Protein AF-A0AAD6AXS4-F1 (afdb_monomer)

Radius of gyration: 37.8 Å; Cα contacts (8 Å, |Δi|>4): 58; chains: 1; bounding box: 125×52×113 Å

Solvent-accessible surface area (backbone atoms only — not comparable to full-atom values): 13907 Å² total; per-residue (Å²): 139,90,82,85,88,82,89,80,82,89,80,89,79,88,82,87,80,81,90,84,85,80,89,82,93,73,90,75,94,71,85,90,78,81,82,77,82,76,81,75,76,92,76,78,85,70,91,76,80,69,81,77,78,79,85,71,82,84,81,84,75,92,77,93,78,86,89,84,82,91,83,90,79,90,77,88,70,81,78,80,77,75,80,74,77,75,58,70,73,74,37,70,69,45,43,52,51,51,30,61,53,67,43,41,66,44,65,49,98,87,65,50,76,41,72,47,81,74,87,73,81,81,84,80,52,68,71,40,75,72,31,94,88,38,64,65,81,75,59,47,72,65,57,53,47,50,52,51,52,58,49,48,70,40,92,45,73,67,60,34,53,51,52,54,56,73,77,50,86,87,76,82,78,80,77,76,76,75,77,83,73,79,81,77,77,83,82,84,79,131

Foldseek 3Di:
DDDDDDDDDDDDDDDDDDDDDDDDDDDDDDDPDDPPPPPDPPDDDPPPPDPDDPPDDPPDDDDDDDDDDDDDDDDDDPPPPPPDDDDPCPPPVNVVVQCLLLQHWDADPVRDIDHGDDDDDQDPDPCLVPDPVRPSVVQDPVNSVCLVCVLSNDRDPVVNVVVVVVVDDDDDDDDDPDDPDPPDDDDDDD

Sequence (190 aa):
MTVDVRKKEMTDTGQRIEEETADDTSRADSDPDSWSESEHDDSVLDEDYRPKKDDRPDDDSDADTAQHSEEEAALEAPAVKSHKRPRSHMWKRQVIKEKRLKEESYKNATGQERQPKTMGPPCTSQHCLMSEKRSCELLSEEERTDIFNNFWSMPSWETRKLYIQTLVENVPIKQKKEKNVPIIPPATGI

Organism: NCBI:txid1090488

Secondary structure (DSSP, 8-state):
----------------------------------------------TT--PPP------------------------------PPPPGGGSHHHHHHHHHHTT--EE-TTSPEEPPP-PPPPP--HHHHT-TT--GGGS-HHHHHHHHHHHHHSSSHHHHHHHHHHHS--PPP-PPPPP----PPPP---

Structure (mmCIF, N/CA/C/O backbone):
data_AF-A0AAD6AXS4-F1
#
_entry.id   AF-A0AAD6AXS4-F1
#
loop_
_atom_site.group_PDB
_atom_site.id
_atom_site.type_symbol
_atom_site.label_atom_id
_atom_site.label_alt_id
_atom_site.label_comp_id
_atom_site.label_asym_id
_atom_site.label_entity_id
_atom_site.label_seq_id
_atom_site.pdbx_PDB_ins_code
_atom_site.Cartn_x
_atom_site.Cartn_y
_atom_site.Cartn_z
_atom_site.occupancy
_atom_site.B_iso_or_equiv
_atom_site.auth_seq_id
_atom_site.auth_comp_id
_atom_site.auth_asym_id
_atom_site.auth_atom_id
_atom_site.pdbx_PDB_model_num
ATOM 1 N N . MET A 1 1 ? 56.265 -15.065 44.696 1.00 48.19 1 MET A N 1
ATOM 2 C CA . MET A 1 1 ? 56.545 -13.755 44.079 1.00 48.19 1 MET A CA 1
ATOM 3 C C . MET A 1 1 ? 55.285 -12.922 44.209 1.00 48.19 1 MET A C 1
ATOM 5 O O . MET A 1 1 ? 54.284 -13.231 43.581 1.00 48.19 1 MET A O 1
ATOM 9 N N . THR A 1 2 ? 55.314 -11.984 45.144 1.00 50.88 2 THR A N 1
ATOM 10 C CA . THR A 1 2 ? 54.316 -10.945 45.415 1.00 50.88 2 THR A CA 1
ATOM 11 C C . THR A 1 2 ? 54.557 -9.750 44.493 1.00 50.88 2 THR A C 1
ATOM 13 O O . THR A 1 2 ? 55.712 -9.377 44.330 1.00 50.88 2 THR A O 1
ATOM 16 N N . VAL A 1 3 ? 53.489 -9.187 43.916 1.00 56.19 3 VAL A N 1
ATOM 17 C CA . VAL A 1 3 ? 53.191 -7.743 43.726 1.00 56.19 3 VAL A CA 1
ATOM 18 C C . VAL A 1 3 ? 51.795 -7.660 43.075 1.00 56.19 3 VAL A C 1
ATOM 20 O O . VAL A 1 3 ? 51.564 -8.266 42.035 1.00 56.19 3 VAL A O 1
ATOM 23 N N . ASP A 1 4 ? 50.743 -7.242 43.776 1.00 54.12 4 ASP A N 1
ATOM 24 C CA . ASP A 1 4 ? 50.308 -5.872 44.118 1.00 54.12 4 ASP A CA 1
ATOM 25 C C . ASP A 1 4 ? 49.707 -5.036 42.966 1.00 54.12 4 ASP A C 1
ATOM 27 O O . ASP A 1 4 ? 50.399 -4.485 42.116 1.00 54.12 4 ASP A O 1
ATOM 31 N N . VAL A 1 5 ? 48.368 -4.967 43.003 1.00 57.47 5 VAL A N 1
ATOM 32 C CA . VAL A 1 5 ? 47.477 -3.789 42.947 1.00 57.47 5 VAL A CA 1
ATOM 33 C C . VAL A 1 5 ? 47.893 -2.582 42.086 1.00 57.47 5 VAL A C 1
ATOM 35 O O . VAL A 1 5 ? 48.791 -1.824 42.442 1.00 57.47 5 VAL A O 1
ATOM 38 N N . ARG A 1 6 ? 47.040 -2.226 41.106 1.00 63.69 6 ARG A N 1
ATOM 39 C CA . ARG A 1 6 ? 46.565 -0.831 40.982 1.00 63.69 6 ARG A CA 1
ATOM 40 C C . ARG A 1 6 ? 45.225 -0.682 40.263 1.00 63.69 6 ARG A C 1
ATOM 42 O O . ARG A 1 6 ? 45.111 -0.728 39.045 1.00 63.69 6 ARG A O 1
ATOM 49 N N . LYS A 1 7 ? 44.230 -0.425 41.105 1.00 52.38 7 LYS A N 1
ATOM 50 C CA . LYS A 1 7 ? 42.971 0.270 40.851 1.00 52.38 7 LYS A CA 1
ATOM 51 C C . LYS A 1 7 ? 43.269 1.667 40.280 1.00 52.38 7 LYS A C 1
ATOM 53 O O . LYS A 1 7 ? 44.140 2.360 40.811 1.00 52.38 7 LYS A O 1
ATOM 58 N N . LYS A 1 8 ? 42.542 2.096 39.248 1.00 63.41 8 LYS A N 1
ATOM 59 C CA . LYS A 1 8 ? 42.417 3.515 38.895 1.00 63.41 8 LYS A CA 1
ATOM 60 C C . LYS A 1 8 ? 40.973 3.791 38.491 1.00 63.41 8 LYS A C 1
ATOM 62 O O . LYS A 1 8 ? 40.502 3.316 37.465 1.00 63.41 8 LYS A O 1
ATOM 67 N N . GLU A 1 9 ? 40.286 4.471 39.398 1.00 62.91 9 GLU A N 1
ATOM 68 C CA . GLU A 1 9 ? 39.011 5.150 39.188 1.00 62.91 9 GLU A CA 1
ATOM 69 C C . GLU A 1 9 ? 39.244 6.513 38.509 1.00 62.91 9 GLU A C 1
ATOM 71 O O . GLU A 1 9 ? 40.398 6.924 38.345 1.00 62.91 9 GLU A O 1
ATOM 76 N N . MET A 1 10 ? 38.126 7.217 38.269 1.00 49.41 10 MET A N 1
ATOM 77 C CA . MET A 1 10 ? 37.973 8.659 37.992 1.00 49.41 10 MET A CA 1
ATOM 78 C C . MET A 1 10 ? 38.167 9.046 36.508 1.00 49.41 10 MET A C 1
ATOM 80 O O . MET A 1 10 ? 39.150 8.656 35.895 1.00 49.41 10 MET A O 1
ATOM 84 N N . THR A 1 11 ? 37.275 9.786 35.837 1.00 59.12 11 THR A N 1
ATOM 85 C CA . THR A 1 11 ? 36.271 10.763 36.299 1.00 59.12 11 THR A CA 1
ATOM 86 C C . THR A 1 11 ? 35.068 10.901 35.358 1.00 59.12 11 THR A C 1
ATOM 88 O O . THR A 1 11 ? 35.194 10.847 34.138 1.00 59.12 11 THR A O 1
ATOM 91 N N . ASP A 1 12 ? 33.937 11.193 35.997 1.00 52.78 12 ASP A N 1
ATOM 92 C CA . ASP A 1 12 ? 32.780 11.961 35.540 1.00 52.78 12 ASP A CA 1
ATOM 93 C C . ASP A 1 12 ? 33.167 13.272 34.823 1.00 52.78 12 ASP A C 1
ATOM 95 O O . ASP A 1 12 ? 34.058 14.003 35.260 1.00 52.78 12 ASP A O 1
ATOM 99 N N . THR A 1 13 ? 32.500 13.587 33.714 1.00 65.38 13 THR A N 1
ATOM 100 C CA . THR A 1 13 ? 32.429 14.958 33.196 1.00 65.38 13 THR A CA 1
ATOM 101 C C . THR A 1 13 ? 31.054 15.158 32.588 1.00 65.38 13 THR A C 1
ATOM 103 O O . THR A 1 13 ? 30.783 14.760 31.456 1.00 65.38 13 THR A O 1
ATOM 106 N N . GLY A 1 14 ? 30.178 15.764 33.382 1.00 48.09 14 GLY A N 1
ATOM 107 C CA . GLY A 1 14 ? 28.914 16.296 32.913 1.00 48.09 14 GLY A CA 1
ATOM 108 C C . GLY A 1 14 ? 29.111 17.373 31.847 1.00 48.09 14 GLY A C 1
ATOM 109 O O . GLY A 1 14 ? 29.967 18.250 31.966 1.00 48.09 14 GLY A O 1
ATOM 110 N N . GLN A 1 15 ? 28.249 17.344 30.836 1.00 54.66 15 GLN A N 1
ATOM 111 C CA . GLN A 1 15 ? 27.914 18.527 30.059 1.00 54.66 15 GLN A CA 1
ATOM 112 C C . GLN A 1 15 ? 26.428 18.825 30.221 1.00 54.66 15 GLN A C 1
ATOM 114 O O . GLN A 1 15 ? 25.546 18.241 29.601 1.00 54.66 15 GLN A O 1
ATOM 119 N N . ARG A 1 16 ? 26.226 19.757 31.146 1.00 52.78 16 ARG A N 1
ATOM 120 C CA . ARG A 1 16 ? 25.162 20.745 31.238 1.00 52.78 16 ARG A CA 1
ATOM 121 C C . ARG A 1 16 ? 25.020 21.463 29.891 1.00 52.78 16 ARG A C 1
ATOM 123 O O . ARG A 1 16 ? 25.978 22.086 29.442 1.00 52.78 16 ARG A O 1
ATOM 130 N N . ILE A 1 17 ? 23.844 21.388 29.276 1.00 60.59 17 ILE A N 1
ATOM 131 C CA . ILE A 1 17 ? 23.412 22.351 28.261 1.00 60.59 17 ILE A CA 1
ATOM 132 C C . ILE A 1 17 ? 22.145 22.982 28.823 1.00 60.59 17 ILE A C 1
ATOM 134 O O . ILE A 1 17 ? 21.165 22.290 29.100 1.00 60.59 17 ILE A O 1
ATOM 138 N N . GLU A 1 18 ? 22.265 24.271 29.114 1.00 61.78 18 GLU A N 1
ATOM 139 C CA . GLU A 1 18 ? 21.223 25.131 29.653 1.00 61.78 18 GLU A CA 1
ATOM 140 C C . GLU A 1 18 ? 20.269 25.598 28.546 1.00 61.78 18 GLU A C 1
ATOM 142 O O . GLU A 1 18 ? 20.628 25.672 27.373 1.00 61.78 18 GLU A O 1
ATOM 147 N N . GLU A 1 19 ? 19.050 25.859 29.006 1.00 56.62 19 GLU A N 1
ATOM 148 C CA . GLU A 1 19 ? 17.943 26.656 28.471 1.00 56.62 19 GLU A CA 1
ATOM 149 C C . GLU A 1 19 ? 18.264 27.734 27.417 1.00 56.62 19 GLU A C 1
ATOM 151 O O . GLU A 1 19 ? 19.099 28.593 27.661 1.00 56.62 19 GLU A O 1
ATOM 156 N N . GLU A 1 20 ? 17.447 27.791 26.357 1.00 61.50 20 GLU A N 1
ATOM 157 C CA . GLU A 1 20 ? 16.907 29.019 25.728 1.00 61.50 20 GLU A CA 1
ATOM 158 C C . GLU A 1 20 ? 15.548 28.630 25.095 1.00 61.50 20 GLU A C 1
ATOM 160 O O . GLU A 1 20 ? 15.490 27.717 24.275 1.00 61.50 20 GLU A O 1
ATOM 165 N N . THR A 1 21 ? 14.393 28.945 25.693 1.00 50.03 21 THR A N 1
ATOM 166 C CA . THR A 1 21 ? 13.615 30.207 25.733 1.00 50.03 21 THR A CA 1
ATOM 167 C C . THR A 1 21 ? 12.875 30.595 24.438 1.00 50.03 21 THR A C 1
ATOM 169 O O . THR A 1 21 ? 13.461 30.821 23.388 1.00 50.03 21 THR A O 1
ATOM 172 N N . ALA A 1 22 ? 11.558 30.755 24.636 1.00 49.47 22 ALA A N 1
ATOM 173 C CA . ALA A 1 22 ? 10.599 31.676 24.012 1.00 49.47 22 ALA A CA 1
ATOM 174 C C . ALA A 1 22 ? 10.080 31.448 22.573 1.00 49.47 22 ALA A C 1
ATOM 176 O O . ALA A 1 22 ? 10.780 31.587 21.578 1.00 49.47 22 ALA A O 1
ATOM 177 N N . ASP A 1 23 ? 8.769 31.180 22.538 1.00 47.06 23 ASP A N 1
ATOM 178 C CA . ASP A 1 23 ? 7.724 31.871 21.768 1.00 47.06 23 ASP A CA 1
ATOM 179 C C . ASP A 1 23 ? 8.115 32.662 20.503 1.00 47.06 23 ASP A C 1
ATOM 181 O O . ASP A 1 23 ? 8.639 33.769 20.586 1.00 47.06 23 ASP A O 1
ATOM 185 N N . ASP A 1 24 ? 7.639 32.195 19.343 1.00 52.12 24 ASP A N 1
ATOM 186 C CA . ASP A 1 24 ? 7.040 33.095 18.347 1.00 52.12 24 ASP A CA 1
ATOM 187 C C . ASP A 1 24 ? 5.816 32.422 17.716 1.00 52.12 24 ASP A C 1
ATOM 189 O O . ASP A 1 24 ? 5.870 31.674 16.738 1.00 52.12 24 ASP A O 1
ATOM 193 N N . THR A 1 25 ? 4.673 32.668 18.348 1.00 56.53 25 THR A N 1
ATOM 194 C CA . THR A 1 25 ? 3.369 32.535 17.719 1.00 56.53 25 THR A CA 1
ATOM 195 C C . THR A 1 25 ? 3.182 33.708 16.766 1.00 56.53 25 THR A C 1
ATOM 197 O O . THR A 1 25 ? 2.694 34.764 17.171 1.00 56.53 25 THR A O 1
ATOM 200 N N . SER A 1 26 ? 3.496 33.534 15.487 1.00 52.59 26 SER A N 1
ATOM 201 C CA . SER A 1 26 ? 2.890 34.381 14.471 1.00 52.59 26 SER A CA 1
ATOM 202 C C . SER A 1 26 ? 2.766 33.686 13.110 1.00 52.59 26 SER A C 1
ATOM 204 O O . SER A 1 26 ? 3.737 33.305 12.468 1.00 52.59 26 SER A O 1
ATOM 206 N N . ARG A 1 27 ? 1.513 33.657 12.628 1.00 47.91 27 ARG A N 1
ATOM 207 C CA . ARG A 1 27 ? 1.167 34.097 11.267 1.00 47.91 27 ARG A CA 1
ATOM 208 C C . ARG A 1 27 ? 1.390 33.097 10.124 1.00 47.91 27 ARG A C 1
ATOM 210 O O . ARG A 1 27 ? 2.406 33.123 9.444 1.00 47.91 27 ARG A O 1
ATOM 217 N N . ALA A 1 28 ? 0.327 32.368 9.789 1.00 55.47 28 ALA A N 1
ATOM 218 C CA . ALA A 1 28 ? -0.467 32.670 8.590 1.00 55.47 28 ALA A CA 1
ATOM 219 C C . ALA A 1 28 ? -1.646 31.691 8.473 1.00 55.47 28 ALA A C 1
ATOM 221 O O . ALA A 1 28 ? -1.478 30.554 8.035 1.00 55.47 28 ALA A O 1
ATOM 222 N N . ASP A 1 29 ? -2.845 32.167 8.813 1.00 52.34 29 ASP A N 1
ATOM 223 C CA . ASP A 1 29 ? -4.088 31.686 8.216 1.00 52.34 29 ASP A CA 1
ATOM 224 C C . ASP A 1 29 ? -3.952 31.778 6.693 1.00 52.34 29 ASP A C 1
ATOM 226 O O . ASP A 1 29 ? -3.886 32.864 6.118 1.00 52.34 29 ASP A O 1
ATOM 230 N N . SER A 1 30 ? -3.829 30.625 6.045 1.00 63.84 30 SER A N 1
ATOM 231 C CA . SER A 1 30 ? -4.069 30.496 4.614 1.00 63.84 30 SER A CA 1
ATOM 232 C C . SER A 1 30 ? -5.369 29.728 4.469 1.00 63.84 30 SER A C 1
ATOM 234 O O . SER A 1 30 ? -5.393 28.512 4.650 1.00 63.84 30 SER A O 1
ATOM 236 N N . ASP A 1 31 ? -6.433 30.483 4.200 1.00 55.69 31 ASP A N 1
ATOM 237 C CA . ASP A 1 31 ? -7.754 30.017 3.789 1.00 55.69 31 ASP A CA 1
ATOM 238 C C . ASP A 1 31 ? -7.658 28.847 2.794 1.00 55.69 31 ASP A C 1
ATOM 240 O O . ASP A 1 31 ? -7.177 29.028 1.668 1.00 55.69 31 ASP A O 1
ATOM 244 N N . PRO A 1 32 ? -8.124 27.643 3.161 1.00 61.22 32 PRO A N 1
ATOM 245 C CA . PRO A 1 32 ? -8.241 26.532 2.238 1.00 61.22 32 PRO A CA 1
ATOM 246 C C . PRO A 1 32 ? -9.646 26.518 1.624 1.00 61.22 32 PRO A C 1
ATOM 248 O O . PRO A 1 32 ? -10.412 25.603 1.895 1.00 61.22 32 PRO A O 1
ATOM 251 N N . ASP A 1 33 ? -9.999 27.504 0.795 1.00 59.44 33 ASP A N 1
ATOM 252 C CA . ASP A 1 33 ? -11.242 27.414 0.016 1.00 59.44 33 ASP A CA 1
ATOM 253 C C . ASP A 1 33 ? -11.182 28.201 -1.302 1.00 59.44 33 ASP A C 1
ATOM 255 O O . ASP A 1 33 ? -11.567 29.362 -1.420 1.00 59.44 33 ASP A O 1
ATOM 259 N N . SER A 1 34 ? -10.641 27.551 -2.332 1.00 53.78 34 SER A N 1
ATOM 260 C CA . SER A 1 34 ? -10.976 27.888 -3.717 1.00 53.78 34 SER A CA 1
ATOM 261 C C . SER A 1 34 ? -10.819 26.651 -4.596 1.00 53.78 34 SER A C 1
ATOM 263 O O . SER A 1 34 ? -9.997 26.578 -5.509 1.00 53.78 34 SER A O 1
ATOM 265 N N . TRP A 1 35 ? -11.602 25.621 -4.276 1.00 57.44 35 TRP A N 1
ATOM 266 C CA . TRP A 1 35 ? -11.912 24.574 -5.239 1.00 57.44 35 TRP A CA 1
ATOM 267 C C . TRP A 1 35 ? -12.989 25.132 -6.162 1.00 57.44 35 TRP A C 1
ATOM 269 O O . TRP A 1 35 ? -14.172 25.107 -5.849 1.00 57.44 35 TRP A O 1
ATOM 279 N N . SER A 1 36 ? -12.561 25.703 -7.287 1.00 57.78 36 SER A N 1
ATOM 280 C CA . SER A 1 36 ? -13.470 26.048 -8.376 1.00 57.78 36 SER A CA 1
ATOM 281 C C . SER A 1 36 ? -14.120 24.761 -8.890 1.00 57.78 36 SER A C 1
ATOM 283 O O . SER A 1 36 ? -13.480 23.978 -9.596 1.00 57.78 36 SER A O 1
ATOM 285 N N . GLU A 1 37 ? -15.376 24.532 -8.501 1.00 49.91 37 GLU A N 1
ATOM 286 C CA . GLU A 1 37 ? -16.288 23.596 -9.153 1.00 49.91 37 GLU A CA 1
ATOM 287 C C . GLU A 1 37 ? -16.356 23.968 -10.636 1.00 49.91 37 GLU A C 1
ATOM 289 O O . GLU A 1 37 ? -17.002 24.926 -11.048 1.00 49.91 37 GLU A O 1
ATOM 294 N N . SER A 1 38 ? -15.601 23.233 -11.448 1.00 63.38 38 SER A N 1
ATOM 295 C CA . SER A 1 38 ? -15.814 23.205 -12.886 1.00 63.38 38 SER A CA 1
ATOM 296 C C . SER A 1 38 ? -16.897 22.168 -13.120 1.00 63.38 38 SER A C 1
ATOM 298 O O . SER A 1 38 ? -16.625 20.972 -13.202 1.00 63.38 38 SER A O 1
ATOM 300 N N . GLU A 1 39 ? -18.135 22.650 -13.166 1.00 59.16 39 GLU A N 1
ATOM 301 C CA . GLU A 1 39 ? -19.289 21.915 -13.666 1.00 59.16 39 GLU A CA 1
ATOM 302 C C . GLU A 1 39 ? -18.970 21.483 -15.107 1.00 59.16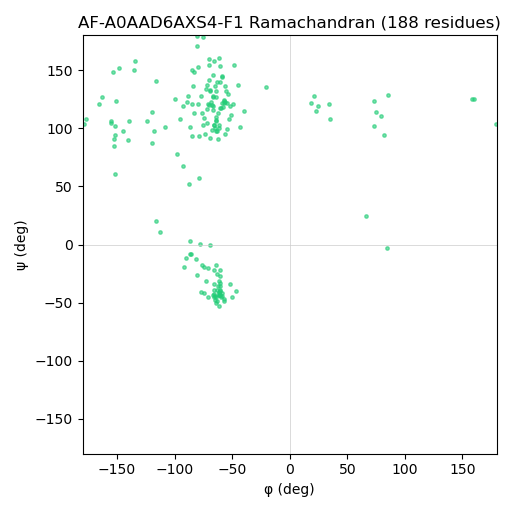 39 GLU A C 1
ATOM 304 O O . GLU A 1 39 ? -19.061 22.264 -16.053 1.00 59.16 39 GLU A O 1
ATOM 309 N N . HIS A 1 40 ? -18.470 20.256 -15.270 1.00 61.00 40 HIS A N 1
ATOM 310 C CA . HIS A 1 40 ? -18.414 19.615 -16.575 1.00 61.00 40 HIS A CA 1
ATOM 311 C C . HIS A 1 40 ? -19.837 19.185 -16.920 1.00 61.00 40 HIS A C 1
ATOM 313 O O . HIS A 1 40 ? -20.399 18.279 -16.310 1.00 61.00 40 HIS A O 1
ATOM 319 N N . ASP A 1 41 ? -20.406 19.898 -17.883 1.00 63.91 41 ASP A N 1
ATOM 320 C CA . ASP A 1 41 ? -21.636 19.559 -18.577 1.00 63.91 41 ASP A CA 1
ATOM 321 C C . ASP A 1 41 ? -21.432 18.240 -19.347 1.00 63.91 41 ASP A C 1
ATOM 323 O O . ASP A 1 41 ? -20.843 18.211 -20.427 1.00 63.91 41 ASP A O 1
ATOM 327 N N . ASP A 1 42 ? -21.873 17.125 -18.760 1.00 59.56 42 ASP A N 1
ATOM 328 C CA . ASP A 1 42 ? -21.970 15.807 -19.406 1.00 59.56 42 ASP A CA 1
ATOM 329 C C . ASP A 1 42 ? -23.233 15.735 -20.295 1.00 59.56 42 ASP A C 1
ATOM 331 O O . ASP A 1 42 ? -24.104 14.875 -20.138 1.00 59.56 42 ASP A O 1
ATOM 335 N N . SER A 1 43 ? -23.344 16.652 -21.257 1.00 62.88 43 SER A N 1
ATOM 336 C CA . SER A 1 43 ? -24.239 16.526 -22.410 1.00 62.88 43 SER A CA 1
ATOM 337 C C . SER A 1 43 ? -23.352 16.667 -23.652 1.00 62.88 43 SER A C 1
ATOM 339 O O . SER A 1 43 ? -22.712 17.684 -23.867 1.00 62.88 43 SER A O 1
ATOM 341 N N . VAL A 1 44 ? -23.035 15.618 -24.411 1.00 57.38 44 VAL A N 1
ATOM 342 C CA . VAL A 1 44 ? -23.901 14.857 -25.312 1.00 57.38 44 VAL A CA 1
ATOM 343 C C . VAL A 1 44 ? -23.157 13.560 -25.667 1.00 57.38 44 VAL A C 1
ATOM 345 O O . VAL A 1 44 ? -22.065 13.600 -26.236 1.00 57.38 44 VAL A O 1
ATOM 348 N N . LEU A 1 45 ? -23.738 12.400 -25.358 1.00 53.66 45 LEU A N 1
ATOM 349 C CA . LEU A 1 45 ? -23.378 11.154 -26.034 1.00 53.66 45 LEU A CA 1
ATOM 350 C C . LEU A 1 45 ? -24.034 11.210 -27.416 1.00 53.66 45 LEU A C 1
ATOM 352 O O . LEU A 1 45 ? -25.246 11.062 -27.538 1.00 53.66 45 LEU A O 1
ATOM 356 N N . ASP A 1 46 ? -23.239 11.496 -28.443 1.00 59.31 46 ASP A N 1
ATOM 357 C CA . ASP A 1 46 ? -23.678 11.434 -29.835 1.00 59.31 46 ASP A CA 1
ATOM 358 C C . ASP A 1 46 ? -23.951 9.956 -30.180 1.00 59.31 46 ASP A C 1
ATOM 360 O O . ASP A 1 46 ? -23.033 9.161 -30.407 1.00 59.31 46 ASP A O 1
ATOM 364 N N . GLU A 1 47 ? -25.226 9.565 -30.121 1.00 66.94 47 GLU A N 1
ATOM 365 C CA . GLU A 1 47 ? -25.709 8.182 -30.269 1.00 66.94 47 GLU A CA 1
ATOM 366 C C . GLU A 1 47 ? -25.542 7.630 -31.704 1.00 66.94 47 GLU A C 1
ATOM 368 O O . GLU A 1 47 ? -25.826 6.463 -31.965 1.00 66.94 47 GLU A O 1
ATOM 373 N N . ASP A 1 48 ? -24.999 8.442 -32.619 1.00 63.81 48 ASP A N 1
ATOM 374 C CA . ASP A 1 48 ? -24.786 8.127 -34.034 1.00 63.81 48 ASP A CA 1
ATOM 375 C C . ASP A 1 48 ? -23.302 8.103 -34.457 1.00 63.81 48 ASP A C 1
ATOM 377 O O . ASP A 1 48 ? -22.979 8.143 -35.653 1.00 63.81 48 ASP A O 1
ATOM 381 N N . TYR A 1 49 ? -22.353 7.958 -33.520 1.00 70.62 49 TYR A N 1
ATOM 382 C CA . TYR A 1 49 ? -20.964 7.683 -33.908 1.00 70.62 49 TYR A CA 1
ATOM 383 C C . TYR A 1 49 ? -20.830 6.271 -34.496 1.00 70.62 49 TYR A C 1
ATOM 385 O O . TYR A 1 49 ? -20.582 5.283 -33.803 1.00 70.62 49 TYR A O 1
ATOM 393 N N . ARG A 1 50 ? -20.969 6.177 -35.821 1.00 69.12 50 ARG A N 1
ATOM 394 C CA . ARG A 1 50 ? -20.710 4.972 -36.610 1.00 69.12 50 ARG A CA 1
ATOM 395 C C . ARG A 1 50 ? -19.284 5.045 -37.165 1.00 69.12 50 ARG A C 1
ATOM 397 O O . ARG A 1 50 ? -19.042 5.834 -38.081 1.00 69.12 50 ARG A O 1
ATOM 404 N N . PRO A 1 51 ? -18.328 4.242 -36.659 1.00 67.19 51 PRO A N 1
ATOM 405 C CA . PRO A 1 51 ? -16.970 4.235 -37.188 1.00 67.19 51 PRO A CA 1
ATOM 406 C C . PRO A 1 51 ? -16.996 3.939 -38.690 1.00 67.19 51 PRO A C 1
ATOM 408 O O . PRO A 1 51 ? -17.554 2.926 -39.126 1.00 67.19 51 PRO A O 1
ATOM 411 N N . LYS A 1 52 ? -16.424 4.850 -39.484 1.00 63.25 52 LYS A N 1
ATOM 412 C CA . LYS A 1 52 ? -16.242 4.666 -40.925 1.00 63.25 52 LYS A CA 1
ATOM 413 C C . LYS A 1 52 ? -15.388 3.417 -41.125 1.00 63.25 52 LYS A C 1
ATOM 415 O O . LYS A 1 52 ? -14.295 3.319 -40.576 1.00 63.25 52 LYS A O 1
ATOM 420 N N . LYS A 1 53 ? -15.920 2.446 -41.865 1.00 60.59 53 LYS A N 1
ATOM 421 C CA . LYS A 1 53 ? -15.144 1.297 -42.323 1.00 60.59 53 LYS A CA 1
ATOM 422 C C . LYS A 1 53 ? -14.112 1.846 -43.300 1.00 60.59 53 LYS A C 1
ATOM 424 O O . LYS A 1 53 ? -14.496 2.431 -44.305 1.00 60.59 53 LYS A O 1
ATOM 429 N N . ASP A 1 54 ? -12.837 1.723 -42.955 1.00 63.34 54 ASP A N 1
ATOM 430 C CA . ASP A 1 54 ? -11.747 1.987 -43.885 1.00 63.34 54 ASP A CA 1
ATOM 431 C C . ASP A 1 54 ? -11.824 0.957 -45.017 1.00 63.34 54 ASP A C 1
ATOM 433 O O . ASP A 1 54 ? -11.577 -0.234 -44.808 1.00 63.34 54 ASP A O 1
ATOM 437 N N . ASP A 1 55 ? -12.189 1.435 -46.205 1.00 55.94 55 ASP A N 1
ATOM 438 C CA . ASP A 1 55 ? -12.039 0.737 -47.477 1.00 55.94 55 ASP A CA 1
ATOM 439 C C . ASP A 1 55 ? -10.541 0.503 -47.725 1.00 55.94 55 ASP A C 1
ATOM 441 O O . ASP A 1 55 ? -9.826 1.350 -48.266 1.00 55.94 55 ASP A O 1
ATOM 445 N N . ARG A 1 56 ? -10.029 -0.646 -47.275 1.00 59.66 56 ARG A N 1
ATOM 446 C CA . ARG A 1 56 ? -8.734 -1.149 -47.737 1.00 59.66 56 ARG A CA 1
ATOM 447 C C . ARG A 1 56 ? -8.982 -1.802 -49.098 1.00 59.66 56 ARG A C 1
ATOM 449 O O . ARG A 1 56 ? -9.789 -2.724 -49.142 1.00 59.66 56 ARG A O 1
ATOM 456 N N . PRO A 1 57 ? -8.336 -1.349 -50.184 1.00 57.59 57 PRO A N 1
ATOM 457 C CA . PRO A 1 57 ? -8.445 -2.032 -51.462 1.00 57.59 57 PRO A CA 1
ATOM 458 C C . PRO A 1 57 ? -7.831 -3.431 -51.346 1.00 57.59 57 PRO A C 1
ATOM 460 O O . PRO A 1 57 ? -6.693 -3.580 -50.892 1.00 57.59 57 PRO A O 1
ATOM 463 N N . ASP A 1 58 ? -8.624 -4.430 -51.728 1.00 53.81 58 ASP A N 1
ATOM 464 C CA . ASP A 1 58 ? -8.185 -5.785 -52.035 1.00 53.81 58 ASP A CA 1
ATOM 465 C C . ASP A 1 58 ? -7.257 -5.720 -53.257 1.00 53.81 58 ASP A C 1
ATOM 467 O O . ASP A 1 58 ? -7.700 -5.447 -54.372 1.00 53.81 58 ASP A O 1
ATOM 471 N N . ASP A 1 59 ? -5.957 -5.911 -53.034 1.00 51.16 59 ASP A N 1
ATOM 472 C CA . ASP A 1 59 ? -4.975 -6.114 -54.101 1.00 51.16 59 ASP A CA 1
ATOM 473 C C . ASP A 1 59 ? -4.741 -7.622 -54.238 1.00 51.16 59 ASP A C 1
ATOM 475 O O . ASP A 1 59 ? -3.788 -8.194 -53.708 1.00 51.16 59 ASP A O 1
ATOM 479 N N . ASP A 1 60 ? -5.706 -8.271 -54.888 1.00 53.75 60 ASP A N 1
ATOM 480 C CA . ASP A 1 60 ? -5.522 -9.564 -55.533 1.00 53.75 60 ASP A CA 1
ATOM 481 C C . ASP A 1 60 ? -4.767 -9.328 -56.846 1.00 53.75 60 ASP A C 1
ATOM 483 O O . ASP A 1 60 ? -5.293 -8.731 -57.789 1.00 53.75 60 ASP A O 1
ATOM 487 N N . SER A 1 61 ? -3.534 -9.822 -56.934 1.00 55.69 61 SER A N 1
ATOM 488 C CA . SER A 1 61 ? -2.894 -10.111 -58.218 1.00 55.69 61 SER A CA 1
ATOM 489 C C . SER A 1 61 ? -1.868 -11.230 -58.073 1.00 55.69 61 SER A C 1
ATOM 491 O O . SER A 1 61 ? -0.686 -11.016 -57.807 1.00 55.69 61 SER A O 1
ATOM 493 N N . ASP A 1 62 ? -2.368 -12.445 -58.289 1.00 51.12 62 ASP A N 1
ATOM 494 C CA . ASP A 1 62 ? -1.619 -13.573 -58.833 1.00 51.12 62 ASP A CA 1
ATOM 495 C C . ASP A 1 62 ? -1.017 -13.199 -60.199 1.00 51.12 62 ASP A C 1
ATOM 497 O O . ASP A 1 62 ? -1.742 -12.863 -61.138 1.00 51.12 62 ASP A O 1
ATOM 501 N N . ALA A 1 63 ? 0.303 -13.319 -60.337 1.00 44.69 63 ALA A N 1
ATOM 502 C CA . ALA A 1 63 ? 0.958 -13.468 -61.634 1.00 44.69 63 ALA A CA 1
ATOM 503 C C . ALA A 1 63 ? 2.268 -14.252 -61.475 1.00 44.69 63 ALA A C 1
ATOM 505 O O . ALA A 1 63 ? 3.332 -13.712 -61.171 1.00 44.69 63 ALA A O 1
ATOM 506 N N . ASP A 1 64 ? 2.149 -15.557 -61.692 1.00 46.19 64 ASP A N 1
ATOM 507 C CA . ASP A 1 64 ? 3.230 -16.503 -61.936 1.00 46.19 64 ASP A CA 1
ATOM 508 C C . ASP A 1 64 ? 3.884 -16.183 -63.295 1.00 46.19 64 ASP A C 1
ATOM 510 O O . ASP A 1 64 ? 3.209 -16.178 -64.326 1.00 46.19 64 ASP A O 1
ATOM 514 N N . THR A 1 65 ? 5.183 -15.874 -63.327 1.00 47.28 65 THR A N 1
ATOM 515 C CA . THR A 1 65 ? 6.011 -15.983 -64.542 1.00 47.28 65 THR A CA 1
ATOM 516 C C . THR A 1 65 ? 7.469 -16.169 -64.141 1.00 47.28 65 THR A C 1
ATOM 518 O O . THR A 1 65 ? 8.152 -15.251 -63.686 1.00 47.28 65 THR A O 1
ATOM 521 N N . ALA A 1 66 ? 7.938 -17.399 -64.317 1.00 46.75 66 ALA A N 1
ATOM 522 C CA . ALA A 1 66 ? 9.324 -17.791 -64.162 1.00 46.75 66 ALA A CA 1
ATOM 523 C C . ALA A 1 66 ? 10.161 -17.502 -65.432 1.00 46.75 66 ALA A C 1
ATOM 525 O O . ALA A 1 66 ? 9.688 -17.680 -66.550 1.00 46.75 66 ALA A O 1
ATOM 526 N N . GLN A 1 67 ? 11.444 -17.194 -65.189 1.00 43.56 67 GLN A N 1
ATOM 527 C CA . GLN A 1 67 ? 12.637 -17.312 -66.055 1.00 43.56 67 GLN A CA 1
ATOM 528 C C . GLN A 1 67 ? 12.915 -16.251 -67.143 1.00 43.56 67 GLN A C 1
ATOM 530 O O . GLN A 1 67 ? 12.339 -16.304 -68.222 1.00 43.56 67 GLN A O 1
ATOM 535 N N . HIS A 1 68 ? 13.971 -15.438 -66.938 1.00 33.53 68 HIS A N 1
ATOM 536 C CA . HIS A 1 68 ? 15.130 -15.389 -67.856 1.00 33.53 68 HIS A CA 1
ATOM 537 C C . HIS A 1 68 ? 16.382 -14.713 -67.228 1.00 33.53 68 HIS A C 1
ATOM 539 O O . HIS A 1 68 ? 16.297 -13.614 -66.693 1.00 33.53 68 HIS A O 1
ATOM 545 N N . SER A 1 69 ? 17.504 -15.444 -67.295 1.00 41.53 69 SER A N 1
ATOM 546 C CA . SER A 1 69 ? 18.948 -15.098 -67.354 1.00 41.53 69 SER A CA 1
ATOM 547 C C . SER A 1 69 ? 19.524 -13.739 -66.889 1.00 41.53 69 SER A C 1
ATOM 549 O O . SER A 1 69 ? 19.165 -12.686 -67.403 1.00 41.53 69 SER A O 1
ATOM 551 N N . GLU A 1 70 ? 20.541 -13.849 -66.022 1.00 48.22 70 GLU A N 1
ATOM 552 C CA . GLU A 1 70 ? 21.917 -13.295 -66.104 1.00 48.22 70 GLU A CA 1
ATOM 553 C C . GLU A 1 70 ? 22.179 -12.033 -66.964 1.00 48.22 70 GLU A C 1
ATOM 555 O O . GLU A 1 70 ? 22.036 -12.085 -68.180 1.00 48.22 70 GLU A O 1
ATOM 560 N N . GLU A 1 71 ? 22.652 -10.942 -66.333 1.00 43.31 71 GLU A N 1
ATOM 561 C CA . GLU A 1 71 ? 23.942 -10.245 -66.595 1.00 43.31 71 GLU A CA 1
ATOM 562 C C . GLU A 1 71 ? 23.936 -8.785 -66.059 1.00 43.31 71 GLU A C 1
ATOM 564 O O . GLU A 1 71 ? 23.037 -7.998 -66.335 1.00 43.31 71 GLU A O 1
ATOM 569 N N . GLU A 1 72 ? 24.946 -8.487 -65.229 1.00 46.09 72 GLU A N 1
ATOM 570 C CA . GLU A 1 72 ? 25.605 -7.207 -64.889 1.00 46.09 72 GLU A CA 1
ATOM 571 C C . GLU A 1 72 ? 24.913 -5.8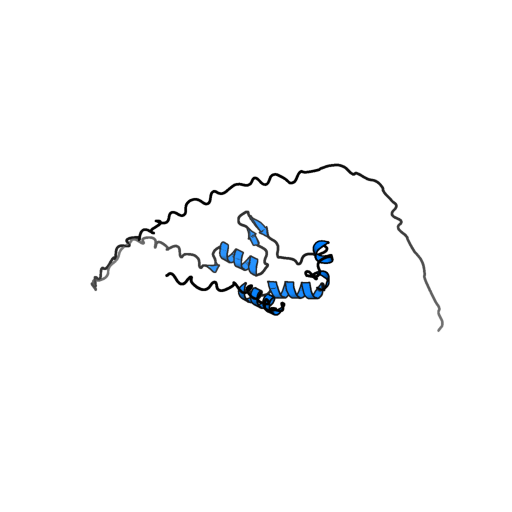50 -65.173 1.00 46.09 72 GLU A C 1
ATOM 573 O O . GLU A 1 72 ? 24.737 -5.445 -66.317 1.00 46.09 72 GLU A O 1
ATOM 578 N N . ALA A 1 73 ? 24.713 -5.050 -64.114 1.00 40.25 73 ALA A N 1
ATOM 579 C CA . ALA A 1 73 ? 25.377 -3.747 -63.908 1.00 40.25 73 ALA A CA 1
ATOM 580 C C . ALA A 1 73 ? 24.592 -2.849 -62.930 1.00 40.25 73 ALA A C 1
ATOM 582 O O . ALA A 1 73 ? 23.426 -2.537 -63.136 1.00 40.25 73 ALA A O 1
ATOM 583 N N . ALA A 1 74 ? 25.299 -2.402 -61.887 1.00 48.53 74 ALA A N 1
ATOM 584 C CA . ALA A 1 74 ? 25.153 -1.130 -61.176 1.00 48.53 74 ALA A CA 1
ATOM 585 C C . ALA A 1 74 ? 23.738 -0.527 -61.015 1.00 48.53 74 ALA A C 1
ATOM 587 O O . ALA A 1 74 ? 23.202 0.094 -61.925 1.00 48.53 74 ALA A O 1
ATOM 588 N N . LEU A 1 75 ? 23.226 -0.573 -59.780 1.00 47.44 75 LEU A N 1
ATOM 589 C CA . LEU A 1 75 ? 22.978 0.591 -58.911 1.00 47.44 75 LEU A CA 1
ATOM 590 C C . LEU A 1 75 ? 22.360 0.062 -57.602 1.00 47.44 75 LEU A C 1
ATOM 592 O O . LEU A 1 75 ? 21.190 -0.312 -57.559 1.00 47.44 75 LEU A O 1
ATOM 596 N N . GLU A 1 76 ? 23.154 0.003 -56.526 1.00 53.03 76 GLU A N 1
ATOM 597 C CA . GLU A 1 76 ? 22.641 -0.264 -55.175 1.00 53.03 76 GLU A CA 1
ATOM 598 C C . GLU A 1 76 ? 21.663 0.852 -54.780 1.00 53.03 76 GLU A C 1
ATOM 600 O O . GLU A 1 76 ? 22.058 1.941 -54.359 1.00 53.03 76 GLU A O 1
ATOM 605 N N . ALA A 1 77 ? 20.363 0.583 -54.895 1.00 63.16 77 ALA A N 1
ATOM 606 C CA . ALA A 1 77 ? 19.366 1.358 -54.179 1.00 63.16 77 ALA A CA 1
ATOM 607 C C . ALA A 1 77 ? 19.559 1.086 -52.675 1.00 63.16 77 ALA A C 1
ATOM 609 O O . ALA A 1 77 ? 19.577 -0.083 -52.272 1.00 63.16 77 ALA A O 1
ATOM 610 N N . PRO A 1 78 ? 19.710 2.114 -51.817 1.00 56.16 78 PRO A N 1
ATOM 611 C CA . PRO A 1 78 ? 19.882 1.887 -50.392 1.00 56.16 78 PRO A CA 1
ATOM 612 C C . PRO A 1 78 ? 18.630 1.194 -49.857 1.00 56.16 78 PRO A C 1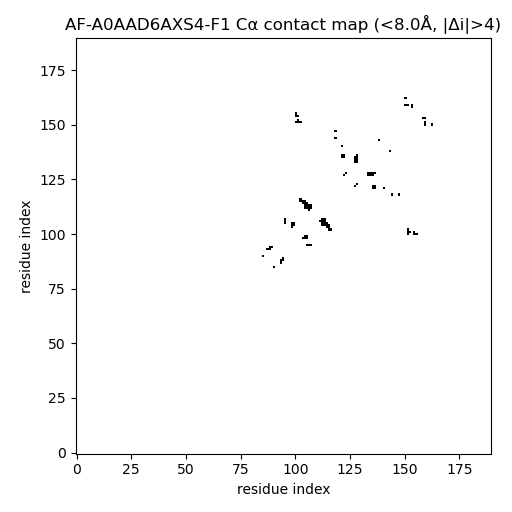
ATOM 614 O O . PRO A 1 78 ? 17.545 1.776 -49.842 1.00 56.16 78 PRO A O 1
ATOM 617 N N . ALA A 1 79 ? 18.786 -0.060 -49.424 1.00 63.34 79 ALA A N 1
ATOM 618 C CA . ALA A 1 79 ? 17.718 -0.841 -48.822 1.00 63.34 79 ALA A CA 1
ATOM 619 C C . ALA A 1 79 ? 17.072 -0.025 -47.694 1.00 63.34 79 ALA A C 1
ATOM 621 O O . ALA A 1 79 ? 17.695 0.245 -46.659 1.00 63.34 79 ALA A O 1
ATOM 622 N N . VAL A 1 80 ? 15.824 0.398 -47.906 1.00 65.19 80 VAL A N 1
ATOM 623 C CA . VAL A 1 80 ? 15.069 1.178 -46.929 1.00 65.19 80 VAL A CA 1
ATOM 624 C C . VAL A 1 80 ? 14.830 0.273 -45.729 1.00 65.19 80 VAL A C 1
ATOM 626 O O . VAL A 1 80 ? 14.001 -0.637 -45.751 1.00 65.19 80 VAL A O 1
ATOM 629 N N . LYS A 1 81 ? 15.609 0.487 -44.667 1.00 71.00 81 LYS A N 1
ATOM 630 C CA . LYS A 1 81 ? 15.461 -0.245 -43.411 1.00 71.00 81 LYS A CA 1
ATOM 631 C C . LYS A 1 81 ? 14.104 0.122 -42.824 1.00 71.00 81 LYS A C 1
ATOM 633 O O . LYS A 1 81 ? 13.959 1.171 -42.205 1.00 71.00 81 LYS A O 1
ATOM 638 N N . SER A 1 82 ? 13.113 -0.749 -43.011 1.00 66.56 82 SER A N 1
ATOM 639 C CA . SER A 1 82 ? 11.832 -0.639 -42.317 1.00 66.56 82 SER A CA 1
ATOM 640 C C . SER A 1 82 ? 12.095 -0.500 -40.817 1.00 66.56 82 SER A C 1
ATOM 642 O O . SER A 1 82 ? 12.694 -1.386 -40.194 1.00 66.56 82 SER A O 1
ATOM 644 N N . HIS A 1 83 ? 11.654 0.614 -40.230 1.00 70.88 83 HIS A N 1
ATOM 645 C CA . HIS A 1 83 ? 11.698 0.814 -38.790 1.00 70.88 83 HIS A CA 1
ATOM 646 C C . HIS A 1 83 ? 10.792 -0.226 -38.127 1.00 70.88 83 HIS A C 1
ATOM 648 O O . HIS A 1 83 ? 9.573 -0.071 -38.049 1.00 70.88 83 HIS A O 1
ATOM 654 N N . LYS A 1 84 ? 11.395 -1.318 -37.646 1.00 73.81 84 LYS A N 1
ATOM 655 C CA . LYS A 1 84 ? 10.691 -2.318 -36.843 1.00 73.81 84 LYS A CA 1
ATOM 656 C C . LYS A 1 84 ? 10.102 -1.610 -35.627 1.00 73.81 84 LYS A C 1
ATOM 658 O O . LYS A 1 84 ? 10.837 -1.000 -34.847 1.00 73.81 84 LYS A O 1
ATOM 663 N N . ARG A 1 85 ? 8.777 -1.689 -35.468 1.00 73.62 85 ARG A N 1
ATOM 664 C CA . ARG A 1 85 ? 8.101 -1.163 -34.278 1.00 73.62 85 ARG A CA 1
ATOM 665 C C . ARG A 1 85 ? 8.742 -1.806 -33.039 1.00 73.62 85 ARG A C 1
ATOM 667 O O . ARG A 1 85 ? 8.928 -3.027 -33.034 1.00 73.62 85 ARG A O 1
ATOM 674 N N . PRO A 1 86 ? 9.104 -1.028 -32.004 1.00 74.69 86 PRO A N 1
ATOM 675 C CA . PRO A 1 86 ? 9.697 -1.589 -30.800 1.00 74.69 86 PRO A CA 1
ATOM 676 C C . PRO A 1 86 ? 8.745 -2.607 -30.173 1.00 74.69 86 PRO A C 1
ATOM 678 O O . PRO A 1 86 ? 7.528 -2.400 -30.172 1.00 74.69 86 PRO A O 1
ATOM 681 N N . ARG A 1 87 ? 9.294 -3.685 -29.605 1.00 73.75 87 ARG A N 1
ATOM 682 C CA . ARG A 1 87 ? 8.505 -4.655 -28.833 1.00 73.75 87 ARG A CA 1
ATOM 683 C C . ARG A 1 87 ? 7.817 -3.931 -27.668 1.00 73.75 87 ARG A C 1
ATOM 685 O O . ARG A 1 87 ? 8.408 -3.027 -27.086 1.00 73.75 87 ARG A O 1
ATOM 692 N N . SER A 1 88 ? 6.604 -4.352 -27.303 1.00 76.81 88 SER A N 1
ATOM 693 C CA . SER A 1 88 ? 5.759 -3.674 -26.300 1.00 76.81 88 SER A CA 1
ATOM 694 C C . SER A 1 88 ? 6.492 -3.362 -24.984 1.00 76.81 88 SER A C 1
ATOM 696 O O . SER A 1 88 ? 6.463 -2.230 -24.511 1.00 76.81 88 SER A O 1
ATOM 698 N N . HIS A 1 89 ? 7.251 -4.321 -24.437 1.00 73.75 89 HIS A N 1
ATOM 699 C CA . HIS A 1 89 ? 8.019 -4.143 -23.192 1.00 73.75 89 HIS A CA 1
ATOM 700 C C . HIS A 1 89 ? 9.132 -3.086 -23.279 1.00 73.75 89 HIS A C 1
ATOM 702 O O . HIS A 1 89 ? 9.592 -2.598 -22.256 1.00 73.75 89 HIS A O 1
ATOM 708 N N . MET A 1 90 ? 9.557 -2.702 -24.486 1.00 74.69 90 MET A N 1
ATOM 709 C CA . MET A 1 90 ? 10.537 -1.635 -24.706 1.00 74.69 90 MET A CA 1
ATOM 710 C C . MET A 1 90 ? 9.885 -0.251 -24.780 1.00 74.69 90 MET A C 1
ATOM 712 O O . MET A 1 90 ? 10.579 0.766 -24.830 1.00 74.69 90 MET A O 1
ATOM 716 N N . TRP A 1 91 ? 8.551 -0.175 -24.809 1.00 84.25 91 TRP A N 1
ATOM 717 C CA . TRP A 1 91 ? 7.857 1.103 -24.776 1.00 84.25 91 TRP A CA 1
ATOM 718 C C . TRP A 1 91 ? 8.096 1.748 -23.417 1.00 84.25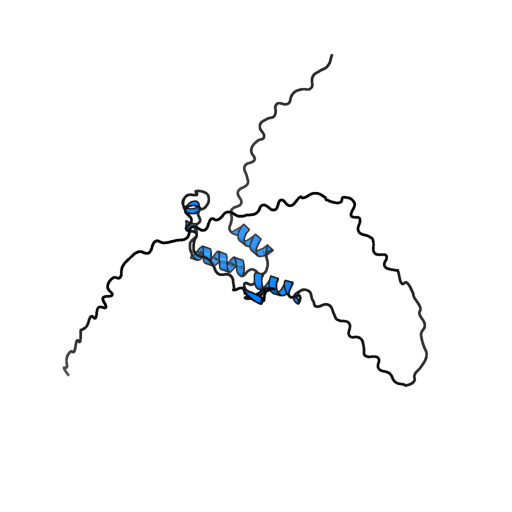 91 TRP A C 1
ATOM 720 O O . TRP A 1 91 ? 7.820 1.148 -22.380 1.00 84.25 91 TRP A O 1
ATOM 730 N N . LYS A 1 92 ? 8.563 3.004 -23.411 1.00 82.69 92 LYS A N 1
ATOM 731 C CA . LYS A 1 92 ? 8.879 3.761 -22.184 1.00 82.69 92 LYS A CA 1
ATOM 732 C C . LYS A 1 92 ? 7.766 3.666 -21.135 1.00 82.69 92 LYS A C 1
ATOM 734 O O . LYS A 1 92 ? 8.042 3.496 -19.952 1.00 82.69 92 LYS A O 1
ATOM 739 N N . ARG A 1 93 ? 6.502 3.716 -21.574 1.00 84.88 93 ARG A N 1
ATOM 740 C CA . ARG A 1 93 ? 5.326 3.576 -20.703 1.00 84.88 93 ARG A CA 1
ATOM 741 C C . ARG A 1 93 ? 5.269 2.214 -20.007 1.00 84.88 93 ARG A C 1
ATOM 743 O O . ARG A 1 93 ? 4.942 2.164 -18.826 1.00 84.88 93 ARG A O 1
ATOM 750 N N . GLN A 1 94 ? 5.581 1.134 -20.718 1.00 86.69 94 GLN A N 1
ATOM 751 C CA . GLN A 1 94 ? 5.556 -0.220 -20.177 1.00 86.69 94 GLN A CA 1
ATOM 752 C C . GLN A 1 94 ? 6.744 -0.473 -19.244 1.00 86.69 94 GLN A C 1
ATOM 754 O O . GLN A 1 94 ? 6.528 -0.956 -18.139 1.00 86.69 94 GLN A O 1
ATOM 759 N N . VAL A 1 95 ? 7.949 -0.015 -19.604 1.00 85.06 95 VAL A N 1
ATOM 760 C CA . VAL A 1 95 ? 9.123 -0.056 -18.712 1.00 85.06 95 VAL A CA 1
ATOM 761 C C . VAL A 1 95 ? 8.841 0.687 -17.405 1.00 85.06 95 VAL A C 1
ATOM 763 O O . VAL A 1 95 ? 9.087 0.165 -16.324 1.00 85.06 95 VAL A O 1
ATOM 766 N N . ILE A 1 96 ? 8.272 1.895 -17.474 1.00 86.00 96 ILE A N 1
ATOM 767 C CA . ILE A 1 96 ? 7.895 2.657 -16.274 1.00 86.00 96 ILE A CA 1
ATOM 768 C C . ILE A 1 96 ? 6.823 1.915 -15.465 1.00 86.00 96 ILE A C 1
ATOM 770 O O . ILE A 1 96 ? 6.878 1.916 -14.237 1.00 86.00 96 ILE A O 1
ATOM 774 N N . LYS A 1 97 ? 5.847 1.279 -16.125 1.00 86.62 97 LYS A N 1
ATOM 775 C CA . LYS A 1 97 ? 4.811 0.484 -15.452 1.00 86.62 97 LYS A CA 1
ATOM 776 C C . LYS A 1 97 ? 5.423 -0.696 -14.691 1.00 86.62 97 LYS A C 1
ATOM 778 O O . LYS A 1 97 ? 5.051 -0.912 -13.544 1.00 86.62 97 LYS A O 1
ATOM 783 N N . GLU A 1 98 ? 6.373 -1.406 -15.293 1.00 85.50 98 GLU A N 1
ATOM 784 C CA . GLU A 1 98 ? 7.094 -2.513 -14.655 1.00 85.50 98 GLU A CA 1
ATOM 785 C C . GLU A 1 98 ? 7.970 -2.031 -13.496 1.00 85.50 98 GLU A C 1
ATOM 787 O O . GLU A 1 98 ? 7.911 -2.614 -12.418 1.00 85.50 98 GLU A O 1
ATOM 792 N N . LYS A 1 99 ? 8.696 -0.917 -13.658 1.00 86.00 99 LYS A N 1
ATOM 793 C CA . LYS A 1 99 ? 9.487 -0.315 -12.572 1.00 86.00 99 LYS A CA 1
ATOM 794 C C . LYS A 1 99 ? 8.631 0.097 -11.377 1.00 86.00 99 LYS A C 1
ATOM 796 O O . LYS A 1 99 ? 8.974 -0.206 -10.243 1.00 86.00 99 LYS A O 1
ATOM 801 N N . ARG A 1 100 ? 7.468 0.714 -11.623 1.00 85.25 100 ARG A N 1
ATOM 802 C CA . ARG A 1 100 ? 6.490 1.037 -10.565 1.00 85.25 100 ARG A CA 1
ATOM 803 C C . ARG A 1 100 ? 5.981 -0.201 -9.845 1.00 85.25 100 ARG A C 1
ATOM 805 O O . ARG A 1 100 ? 5.673 -0.125 -8.660 1.00 85.25 100 ARG A O 1
ATOM 812 N N . LEU A 1 101 ? 5.814 -1.298 -10.578 1.00 83.31 101 LEU A N 1
ATOM 813 C CA . LEU A 1 101 ? 5.344 -2.552 -10.015 1.00 83.31 101 LEU A CA 1
ATOM 814 C C . LEU A 1 101 ? 6.428 -3.168 -9.125 1.00 83.31 101 LEU A C 1
ATOM 816 O O . LEU A 1 101 ? 6.116 -3.532 -8.000 1.00 83.31 101 LEU A O 1
ATOM 820 N N . LYS A 1 102 ? 7.682 -3.190 -9.590 1.00 80.94 102 LYS A N 1
ATOM 821 C CA . LYS A 1 102 ? 8.856 -3.720 -8.875 1.00 80.94 102 LYS A CA 1
ATOM 822 C C . LYS A 1 102 ? 9.438 -2.806 -7.798 1.00 80.94 102 LYS A C 1
ATOM 824 O O . LYS A 1 102 ? 10.432 -3.177 -7.192 1.00 80.94 102 LYS A O 1
ATOM 829 N N . GLU A 1 103 ? 8.847 -1.630 -7.581 1.00 81.38 103 GLU A N 1
ATOM 830 C CA . GLU A 1 103 ? 9.321 -0.668 -6.577 1.00 81.38 103 GLU A CA 1
ATOM 831 C C . GLU A 1 103 ? 10.709 -0.072 -6.888 1.00 81.38 103 GLU A C 1
ATOM 833 O O . GLU A 1 103 ? 11.411 0.424 -6.016 1.00 81.38 103 GLU A O 1
ATOM 838 N N . GLU A 1 104 ? 11.104 -0.059 -8.159 1.00 82.38 104 GLU A N 1
ATOM 839 C CA . GLU A 1 104 ? 12.375 0.524 -8.589 1.00 82.38 104 GLU A CA 1
ATOM 840 C C . GLU A 1 104 ? 12.249 2.036 -8.815 1.00 82.38 104 GLU A C 1
ATOM 842 O O . GLU A 1 104 ? 11.200 2.535 -9.251 1.00 82.38 104 GLU A O 1
ATOM 847 N N . SER A 1 105 ? 13.347 2.774 -8.601 1.00 86.69 105 SER A N 1
ATOM 848 C CA . SER A 1 105 ? 13.371 4.197 -8.936 1.00 86.69 105 SER A CA 1
ATOM 849 C C . SER A 1 105 ? 13.196 4.405 -10.444 1.00 86.69 105 SER A C 1
ATOM 851 O O . SER A 1 105 ? 13.695 3.656 -11.298 1.00 86.69 105 SER A O 1
ATOM 853 N N . TYR A 1 106 ? 12.423 5.424 -10.809 1.00 87.94 106 TYR A N 1
ATOM 854 C CA . TYR A 1 106 ? 12.180 5.737 -12.213 1.00 87.94 106 TYR A CA 1
ATOM 855 C C . TYR A 1 106 ? 11.988 7.230 -12.436 1.00 87.94 106 TYR A C 1
ATOM 857 O O . TYR A 1 106 ? 11.493 7.956 -11.578 1.00 87.94 106 TYR A O 1
ATOM 865 N N . LYS A 1 107 ? 12.331 7.684 -13.642 1.00 89.50 107 LYS A N 1
ATOM 866 C CA . LYS A 1 107 ? 12.085 9.060 -14.077 1.00 89.50 107 LYS A CA 1
ATOM 867 C C . LYS A 1 107 ? 10.698 9.160 -14.702 1.00 89.50 107 LYS A C 1
ATOM 869 O O . LYS A 1 107 ? 10.345 8.358 -15.572 1.00 89.50 107 LYS A O 1
ATOM 874 N N . ASN A 1 108 ? 9.891 10.108 -14.239 1.00 84.62 108 ASN A N 1
ATOM 875 C CA . ASN A 1 108 ? 8.592 10.400 -14.841 1.00 84.62 108 ASN A CA 1
ATOM 876 C C . ASN A 1 108 ? 8.758 11.178 -16.167 1.00 84.62 108 ASN A C 1
ATOM 878 O O . ASN A 1 108 ? 9.869 11.494 -16.590 1.00 84.62 108 ASN A O 1
ATOM 882 N N . ALA A 1 109 ? 7.644 11.485 -16.839 1.00 83.44 109 ALA A N 1
ATOM 883 C CA . ALA A 1 109 ? 7.670 12.234 -18.099 1.00 83.44 109 ALA A CA 1
ATOM 884 C C . ALA A 1 109 ? 8.232 13.661 -17.946 1.00 83.44 109 ALA A C 1
ATOM 886 O O . ALA A 1 109 ? 8.777 14.196 -18.905 1.00 83.44 109 ALA A O 1
ATOM 887 N N . THR A 1 110 ? 8.142 14.245 -16.746 1.00 86.19 110 THR A N 1
ATOM 888 C CA . THR A 1 110 ? 8.696 15.568 -16.417 1.00 86.19 110 THR A CA 1
ATOM 889 C C . THR A 1 110 ? 10.167 15.511 -15.980 1.00 86.19 110 THR A C 1
ATOM 891 O O . THR A 1 110 ? 10.741 16.538 -15.638 1.00 86.19 110 THR A O 1
ATOM 894 N N . GLY A 1 111 ? 10.798 14.329 -16.000 1.00 86.69 111 GLY A N 1
ATOM 895 C CA . GLY A 1 111 ? 12.212 14.126 -15.665 1.00 86.69 111 GLY A CA 1
ATOM 896 C C . GLY A 1 111 ? 12.522 13.969 -14.172 1.00 86.69 111 GLY A C 1
ATOM 897 O O . GLY A 1 111 ? 13.667 13.684 -13.826 1.00 86.69 111 GLY A O 1
ATOM 898 N N . GLN A 1 112 ? 11.528 14.091 -13.292 1.00 88.75 112 GLN A N 1
ATOM 899 C CA . GLN A 1 112 ? 11.681 13.898 -11.851 1.00 88.75 112 GLN A CA 1
ATOM 900 C C . GLN A 1 112 ? 11.858 12.416 -11.512 1.00 88.75 112 GLN A C 1
ATOM 902 O O . GLN A 1 112 ? 11.106 11.555 -11.988 1.00 88.75 112 GLN A O 1
ATOM 907 N N . GLU A 1 113 ? 12.831 12.125 -10.652 1.00 90.19 113 GLU A N 1
ATOM 908 C CA . GLU A 1 113 ? 13.044 10.789 -10.110 1.00 90.19 113 GLU A CA 1
ATOM 909 C C . GLU A 1 113 ? 12.021 10.487 -9.012 1.00 90.19 113 GLU A C 1
ATOM 911 O O . GLU A 1 113 ? 11.809 11.261 -8.080 1.00 90.19 113 GLU A O 1
ATOM 916 N N . ARG A 1 114 ? 11.345 9.350 -9.150 1.00 88.94 114 ARG A N 1
ATOM 917 C CA . ARG A 1 114 ? 10.453 8.791 -8.142 1.00 88.94 114 ARG A CA 1
ATOM 918 C C . ARG A 1 114 ? 11.216 7.713 -7.394 1.00 88.94 114 ARG A C 1
ATOM 920 O O . ARG A 1 114 ? 11.737 6.798 -8.027 1.00 88.94 114 ARG A O 1
ATOM 927 N N . GLN A 1 115 ? 11.262 7.849 -6.076 1.00 87.75 115 GLN A N 1
ATOM 928 C CA . GLN A 1 115 ? 11.896 6.884 -5.189 1.00 87.75 115 GLN A CA 1
ATOM 929 C C . GLN A 1 115 ? 11.093 5.573 -5.120 1.00 87.75 115 GLN A C 1
ATOM 931 O O . GLN A 1 115 ? 9.891 5.578 -5.433 1.00 87.75 115 GLN A O 1
ATOM 936 N N . PRO A 1 116 ? 11.742 4.470 -4.703 1.00 86.50 116 PRO A N 1
ATOM 937 C CA . PRO A 1 116 ? 11.066 3.266 -4.231 1.00 86.50 116 PRO A CA 1
ATOM 938 C C . PRO A 1 116 ? 9.991 3.604 -3.199 1.00 86.50 116 PRO A C 1
ATOM 940 O O . PRO A 1 116 ? 10.058 4.641 -2.529 1.00 86.50 116 PRO A O 1
ATOM 943 N N . LYS A 1 117 ? 8.980 2.745 -3.073 1.00 85.38 117 LYS A N 1
ATOM 944 C CA . LYS A 1 117 ? 8.015 2.916 -1.993 1.00 85.38 117 LYS A CA 1
ATOM 945 C C . LYS A 1 117 ? 8.708 2.585 -0.672 1.00 85.38 117 LYS A C 1
ATOM 947 O O . LYS A 1 117 ? 9.730 1.914 -0.605 1.00 85.38 117 LYS A O 1
ATOM 952 N N . THR A 1 118 ? 8.186 3.169 0.387 1.00 89.94 118 THR A N 1
ATOM 953 C CA . THR A 1 118 ? 8.634 2.909 1.746 1.00 89.94 118 THR A CA 1
ATOM 954 C C . THR A 1 118 ? 7.396 2.751 2.603 1.00 89.94 118 THR A C 1
ATOM 956 O O . THR A 1 118 ? 6.338 3.322 2.301 1.00 89.94 118 THR A O 1
ATOM 959 N N . MET A 1 119 ? 7.498 1.942 3.653 1.00 91.69 119 MET A N 1
ATOM 960 C CA . MET A 1 119 ? 6.416 1.860 4.619 1.00 91.69 119 MET A CA 1
ATOM 961 C C . MET A 1 119 ? 6.339 3.176 5.402 1.00 91.69 119 MET A C 1
ATOM 963 O O . MET A 1 119 ? 7.353 3.704 5.853 1.00 91.69 119 MET A O 1
ATOM 967 N N . GLY A 1 120 ? 5.131 3.724 5.528 1.00 90.88 120 GLY A N 1
ATOM 968 C CA . GLY A 1 120 ? 4.878 4.909 6.345 1.00 90.88 120 GLY A CA 1
ATOM 969 C C . GLY A 1 120 ? 4.751 4.586 7.840 1.00 90.88 120 GLY A C 1
ATOM 970 O O . GLY A 1 120 ? 4.624 3.416 8.213 1.00 90.88 120 GLY A O 1
ATOM 971 N N . PRO A 1 121 ? 4.710 5.617 8.703 1.00 91.31 121 PRO A N 1
ATOM 972 C CA . PRO A 1 121 ? 4.494 5.439 10.137 1.00 91.31 121 PRO A CA 1
ATOM 973 C C . PRO A 1 121 ? 3.130 4.789 10.435 1.00 91.31 121 PRO A C 1
ATOM 975 O O . PRO A 1 121 ? 2.234 4.813 9.579 1.00 91.31 121 PRO A O 1
ATOM 978 N N . PRO A 1 122 ? 2.952 4.199 11.631 1.00 89.69 122 PRO A N 1
ATOM 979 C CA . PRO A 1 122 ? 1.666 3.656 12.052 1.00 89.69 122 PRO A CA 1
ATOM 980 C C . PRO A 1 122 ? 0.591 4.742 12.096 1.00 89.69 122 PRO A C 1
ATOM 982 O O . PRO A 1 122 ? 0.868 5.932 12.258 1.00 89.69 122 PRO A O 1
ATOM 985 N N . CYS A 1 123 ? -0.662 4.325 11.925 1.00 90.81 123 CYS A N 1
ATOM 986 C CA . CYS A 1 123 ? -1.783 5.251 11.954 1.00 90.81 123 CYS A CA 1
ATOM 987 C C . CYS A 1 123 ? -2.014 5.755 13.385 1.00 90.81 123 CYS A C 1
ATOM 989 O O . CYS A 1 123 ? -2.324 4.967 14.269 1.00 90.81 123 CYS A O 1
ATOM 991 N N . THR A 1 124 ? -1.927 7.070 13.587 1.00 89.38 124 THR A N 1
ATOM 992 C CA . THR A 1 124 ? -2.167 7.738 14.882 1.00 89.38 124 THR A CA 1
ATOM 993 C C . THR A 1 124 ? -3.419 8.620 14.873 1.00 89.38 124 THR A C 1
ATOM 995 O O . THR A 1 124 ? -3.645 9.419 15.780 1.00 89.38 124 THR A O 1
ATOM 998 N N . SER A 1 125 ? -4.249 8.523 13.829 1.00 91.50 125 SER A N 1
ATOM 999 C CA . SER A 1 125 ? -5.427 9.382 13.696 1.00 91.50 125 SER A CA 1
ATOM 1000 C C . SER A 1 125 ? -6.481 9.041 14.748 1.00 91.50 125 SER A C 1
ATOM 1002 O O . SER A 1 125 ? -6.877 7.879 14.862 1.00 91.50 125 SER A O 1
ATOM 1004 N N . GLN A 1 126 ? -7.024 10.062 15.417 1.00 90.19 126 GLN A N 1
ATOM 1005 C CA . GLN A 1 126 ? -8.091 9.921 16.419 1.00 90.19 126 GLN A CA 1
ATOM 1006 C C . GLN A 1 126 ? -9.295 9.122 15.897 1.00 90.19 126 GLN A C 1
ATOM 1008 O O . GLN A 1 126 ? -9.902 8.351 16.627 1.00 90.19 126 GLN A O 1
ATOM 1013 N N . HIS A 1 127 ? -9.618 9.240 14.606 1.00 89.94 127 HIS A N 1
ATOM 1014 C CA . HIS A 1 127 ? -10.728 8.500 14.000 1.00 89.94 127 HIS A CA 1
ATOM 1015 C C . HIS A 1 127 ? -10.511 6.985 13.974 1.00 89.94 127 HIS A C 1
ATOM 1017 O O . HIS A 1 127 ? -11.479 6.244 14.096 1.00 89.94 127 HIS A O 1
ATOM 1023 N N . CYS A 1 128 ? -9.273 6.518 13.800 1.00 89.38 128 CYS A N 1
ATOM 1024 C CA . CYS A 1 128 ? -8.965 5.090 13.864 1.00 89.38 128 CYS A CA 1
ATOM 1025 C C . CYS A 1 128 ? -8.933 4.614 15.318 1.00 89.38 128 CYS A C 1
ATOM 1027 O O . CYS A 1 128 ? -9.523 3.586 15.610 1.00 89.38 128 CYS A O 1
ATOM 1029 N N . LEU A 1 129 ? -8.364 5.413 16.226 1.00 86.81 129 LEU A N 1
ATOM 1030 C CA . LEU A 1 129 ? -8.335 5.121 17.666 1.00 86.81 129 LEU A CA 1
ATOM 1031 C C . LEU A 1 129 ? -9.742 4.958 18.265 1.00 86.81 129 LEU A C 1
ATOM 1033 O O . LEU A 1 129 ? -9.995 4.065 19.063 1.00 86.81 129 LEU A O 1
ATOM 1037 N N . MET A 1 130 ? -10.681 5.816 17.862 1.00 88.81 130 MET A N 1
ATOM 1038 C CA . MET A 1 130 ? -12.051 5.808 18.384 1.00 88.81 130 MET A CA 1
ATOM 1039 C C . MET A 1 130 ? -12.989 4.839 17.648 1.00 88.81 130 MET A C 1
ATOM 1041 O O . MET A 1 130 ? -14.143 4.680 18.049 1.00 88.81 130 MET A O 1
ATOM 1045 N N . SER A 1 131 ? -12.560 4.233 16.537 1.00 89.56 131 SER A N 1
ATOM 1046 C CA . SER A 1 131 ? -13.439 3.403 15.713 1.00 89.56 131 SER A CA 1
ATOM 1047 C C . SER A 1 131 ? -13.364 1.936 16.111 1.00 89.56 131 SER A C 1
ATOM 1049 O O . SER A 1 131 ? -12.360 1.274 15.885 1.00 89.56 131 SER A O 1
ATOM 1051 N N . GLU A 1 132 ? -14.496 1.372 16.527 1.00 85.31 132 GLU A N 1
ATOM 1052 C CA . GLU A 1 132 ? -14.640 -0.077 16.743 1.00 85.31 132 GLU A CA 1
ATOM 1053 C C . GLU A 1 132 ? -14.404 -0.903 15.460 1.00 85.31 132 GLU A C 1
ATOM 1055 O O . GLU A 1 132 ? -14.079 -2.085 15.509 1.00 85.31 132 GLU A O 1
ATOM 1060 N N . LYS A 1 133 ? -14.548 -0.280 14.282 1.00 86.44 133 LYS A N 1
ATOM 1061 C CA . LYS A 1 133 ? -14.400 -0.945 12.978 1.00 86.44 133 LYS A CA 1
ATOM 1062 C C . LYS A 1 133 ? -12.983 -0.881 12.415 1.00 86.44 133 LYS A C 1
ATOM 1064 O O . LYS A 1 133 ? -12.685 -1.619 11.480 1.00 86.44 133 LYS A O 1
ATOM 1069 N N . ARG A 1 134 ? -12.146 0.049 12.887 1.00 85.81 134 ARG A N 1
ATOM 1070 C CA . ARG A 1 134 ? -10.794 0.277 12.357 1.00 85.81 134 ARG A CA 1
ATOM 1071 C C . ARG A 1 134 ? -9.775 0.041 13.456 1.00 85.81 134 ARG A C 1
ATOM 1073 O O . ARG A 1 134 ? -9.330 0.962 14.118 1.00 85.81 134 ARG A O 1
ATOM 1080 N N . SER A 1 135 ? -9.359 -1.202 13.592 1.00 83.38 135 SER A N 1
ATOM 1081 C CA . SER A 1 135 ? -8.400 -1.653 14.595 1.00 83.38 135 SER A CA 1
ATOM 1082 C C . SER A 1 135 ? -6.947 -1.526 14.110 1.00 83.38 135 SER A C 1
ATOM 1084 O O . SER A 1 135 ? -6.172 -2.476 14.156 1.00 83.38 135 SER A O 1
ATOM 1086 N N . CYS A 1 136 ? -6.560 -0.340 13.621 1.00 87.00 136 CYS A N 1
ATOM 1087 C CA . CYS A 1 136 ? -5.206 -0.102 13.100 1.00 87.00 136 CYS A CA 1
ATOM 1088 C C . CYS A 1 136 ? -4.104 -0.309 14.152 1.00 87.00 136 CYS A C 1
ATOM 1090 O O . CYS A 1 136 ? -2.987 -0.646 13.780 1.00 87.00 136 CYS A O 1
ATOM 1092 N N . GLU A 1 137 ? -4.420 -0.126 15.436 1.00 85.25 137 GLU A N 1
ATOM 1093 C CA . GLU A 1 137 ? -3.494 -0.347 16.555 1.00 85.25 137 GLU A CA 1
ATOM 1094 C C . GLU A 1 137 ? -3.187 -1.825 16.818 1.00 85.25 137 GLU A C 1
ATOM 1096 O O . GLU A 1 137 ? -2.187 -2.133 17.456 1.00 85.25 137 GLU A O 1
ATOM 1101 N N . LEU A 1 138 ? -4.039 -2.745 16.346 1.00 87.31 138 LEU A N 1
ATOM 1102 C CA . LEU A 1 138 ? -3.836 -4.179 16.562 1.00 87.31 138 LEU A CA 1
ATOM 1103 C C . LEU A 1 138 ? -2.745 -4.759 15.659 1.00 87.31 138 LEU A C 1
ATOM 1105 O O . LEU A 1 138 ? -2.262 -5.850 15.936 1.00 87.31 138 LEU A O 1
ATOM 1109 N N . LEU A 1 139 ? -2.377 -4.053 14.586 1.00 90.00 139 LEU A N 1
ATOM 1110 C CA . LEU A 1 139 ? -1.322 -4.484 13.679 1.00 90.00 139 LEU A CA 1
ATOM 1111 C C . LEU A 1 139 ? 0.035 -4.077 14.247 1.00 90.00 139 LEU A C 1
ATOM 1113 O O . LEU A 1 139 ? 0.363 -2.889 14.309 1.00 90.00 139 LEU A O 1
ATOM 1117 N N . SER A 1 140 ? 0.833 -5.072 14.617 1.00 92.56 140 SER A N 1
ATOM 1118 C CA . SER A 1 140 ? 2.214 -4.865 15.041 1.00 92.56 140 SER A CA 1
ATOM 1119 C C . SER A 1 140 ? 3.083 -4.341 13.891 1.00 92.56 140 SER A C 1
ATOM 1121 O O . SER A 1 140 ? 2.781 -4.527 12.709 1.00 92.56 140 SER A O 1
ATOM 1123 N N . GLU A 1 141 ? 4.200 -3.688 14.220 1.00 92.88 141 GLU A N 1
ATOM 1124 C CA . GLU A 1 141 ? 5.139 -3.194 13.203 1.00 92.88 141 GLU A CA 1
ATOM 1125 C C . GLU A 1 141 ? 5.714 -4.332 12.345 1.00 92.88 141 GLU A C 1
ATOM 1127 O O . GLU A 1 141 ? 5.943 -4.162 11.146 1.00 92.88 141 GLU A O 1
ATOM 1132 N N . GLU A 1 142 ? 5.889 -5.512 12.942 1.00 93.81 142 GLU A N 1
ATOM 1133 C CA . GLU A 1 142 ? 6.352 -6.722 12.260 1.00 93.81 142 GLU A CA 1
ATOM 1134 C C . GLU A 1 142 ? 5.338 -7.172 11.202 1.00 93.81 142 GLU A C 1
ATOM 1136 O O . GLU A 1 142 ? 5.684 -7.287 10.028 1.00 93.81 142 GLU A O 1
ATOM 1141 N N . GLU A 1 143 ? 4.058 -7.294 11.567 1.00 93.19 143 GLU A N 1
ATOM 1142 C CA . GLU A 1 143 ? 2.992 -7.653 10.623 1.00 93.19 143 GLU A CA 1
ATOM 1143 C C . GLU A 1 143 ? 2.855 -6.622 9.498 1.00 93.19 143 GLU A C 1
ATOM 1145 O O . GLU A 1 143 ? 2.683 -6.980 8.331 1.00 93.19 143 GLU A O 1
ATOM 1150 N N . ARG A 1 144 ? 2.971 -5.326 9.814 1.00 94.38 144 ARG A N 1
ATOM 1151 C CA . ARG A 1 144 ? 2.956 -4.257 8.800 1.00 94.38 144 ARG A CA 1
ATOM 1152 C C . ARG A 1 144 ? 4.124 -4.401 7.824 1.00 94.38 144 ARG A C 1
ATOM 1154 O O . ARG A 1 144 ? 3.932 -4.222 6.618 1.00 94.38 144 ARG A O 1
ATOM 1161 N N . THR A 1 145 ? 5.306 -4.748 8.334 1.00 94.31 145 THR A N 1
ATOM 1162 C CA . THR A 1 145 ? 6.525 -4.986 7.547 1.00 94.31 145 THR A CA 1
ATOM 1163 C C . THR A 1 145 ? 6.368 -6.183 6.629 1.00 94.31 145 THR A C 1
ATOM 1165 O O . THR A 1 145 ? 6.619 -6.073 5.426 1.00 94.31 145 THR A O 1
ATOM 1168 N N . ASP A 1 146 ? 5.868 -7.291 7.157 1.00 95.06 146 ASP A N 1
ATOM 1169 C CA . ASP A 1 146 ? 5.652 -8.509 6.389 1.00 95.06 146 ASP A CA 1
ATOM 1170 C C . ASP A 1 146 ? 4.600 -8.305 5.303 1.00 95.06 146 ASP A C 1
ATOM 1172 O O . ASP A 1 146 ? 4.818 -8.666 4.144 1.00 95.06 146 ASP A O 1
ATOM 1176 N N . ILE A 1 147 ? 3.481 -7.652 5.631 1.00 95.00 147 ILE A N 1
ATOM 1177 C CA . ILE A 1 147 ? 2.448 -7.317 4.649 1.00 95.00 147 ILE A CA 1
ATOM 1178 C C . ILE A 1 147 ? 3.027 -6.431 3.546 1.00 95.00 147 ILE A C 1
ATOM 1180 O O . ILE A 1 147 ? 2.781 -6.705 2.371 1.00 95.00 147 ILE A O 1
ATOM 1184 N N . PHE A 1 148 ? 3.809 -5.406 3.895 1.00 93.88 148 PHE A N 1
ATOM 1185 C CA . PHE A 1 148 ? 4.424 -4.505 2.924 1.00 93.88 148 PHE A CA 1
ATOM 1186 C C . PHE A 1 148 ? 5.383 -5.248 1.982 1.00 93.88 148 PHE A C 1
ATOM 1188 O O . PHE A 1 148 ? 5.216 -5.187 0.761 1.00 93.88 148 PHE A O 1
ATOM 1195 N N . ASN A 1 149 ? 6.336 -5.998 2.536 1.00 93.06 149 ASN A N 1
ATOM 1196 C CA . ASN A 1 149 ? 7.357 -6.711 1.768 1.00 93.06 149 ASN A CA 1
ATOM 1197 C C . ASN A 1 149 ? 6.745 -7.800 0.878 1.00 93.06 149 ASN A C 1
ATOM 1199 O O . ASN A 1 149 ? 7.053 -7.896 -0.314 1.00 93.06 149 ASN A O 1
ATOM 1203 N N . ASN A 1 150 ? 5.820 -8.594 1.420 1.00 94.06 150 ASN A N 1
ATOM 1204 C CA . ASN A 1 150 ? 5.141 -9.637 0.656 1.00 94.06 150 ASN A CA 1
ATOM 1205 C C . ASN A 1 150 ? 4.264 -9.038 -0.447 1.00 94.06 150 ASN A C 1
ATOM 1207 O O . ASN A 1 150 ? 4.258 -9.539 -1.568 1.00 94.06 150 ASN A O 1
ATOM 1211 N N . PHE A 1 151 ? 3.571 -7.929 -0.183 1.00 93.69 151 PHE A N 1
ATOM 1212 C CA . PHE A 1 151 ? 2.732 -7.285 -1.189 1.00 93.69 151 PHE A CA 1
ATOM 1213 C C . PHE A 1 151 ? 3.548 -6.724 -2.363 1.00 93.69 151 PHE A C 1
ATOM 1215 O O . PHE A 1 151 ? 3.171 -6.916 -3.523 1.00 93.69 151 PHE A O 1
ATOM 1222 N N . TRP A 1 152 ? 4.662 -6.034 -2.099 1.00 90.00 152 TRP A N 1
ATOM 1223 C CA . TRP A 1 152 ? 5.463 -5.421 -3.166 1.00 90.00 152 TRP A CA 1
ATOM 1224 C C . TRP A 1 152 ? 6.403 -6.399 -3.877 1.00 90.00 152 TRP A C 1
ATOM 1226 O O . TRP A 1 152 ? 6.643 -6.218 -5.072 1.00 90.00 152 TRP A O 1
ATOM 1236 N N . SER A 1 153 ? 6.830 -7.488 -3.225 1.00 90.12 153 SER A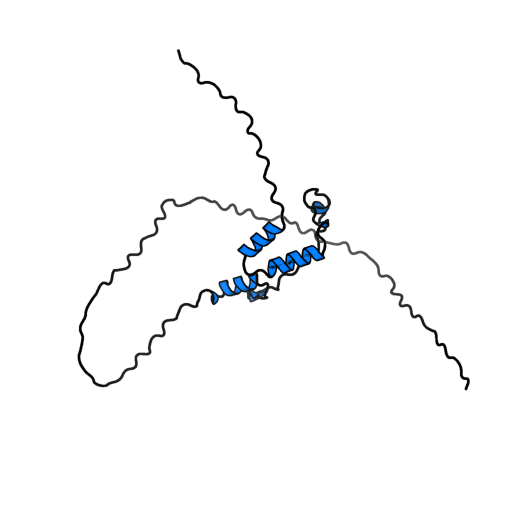 N 1
ATOM 1237 C CA . SER A 1 153 ? 7.633 -8.544 -3.868 1.00 90.12 153 SER A CA 1
ATOM 1238 C C . SER A 1 153 ? 6.882 -9.309 -4.968 1.00 90.12 153 SER A C 1
ATOM 1240 O O . SER A 1 153 ? 7.500 -9.877 -5.870 1.00 90.12 153 SER A O 1
ATOM 1242 N N . MET A 1 154 ? 5.545 -9.306 -4.947 1.00 90.69 154 MET A N 1
ATOM 1243 C CA . MET A 1 154 ? 4.743 -10.020 -5.940 1.00 90.69 154 MET A CA 1
ATOM 1244 C C . MET A 1 154 ? 4.784 -9.356 -7.327 1.00 90.69 154 MET A C 1
ATOM 1246 O O . MET A 1 154 ? 4.601 -8.136 -7.436 1.00 90.69 154 MET A O 1
ATOM 1250 N N . PRO A 1 155 ? 4.919 -10.146 -8.412 1.00 88.06 155 PRO A N 1
ATOM 1251 C CA . PRO A 1 155 ? 5.217 -9.633 -9.750 1.00 88.06 155 PRO A CA 1
ATOM 1252 C C . PRO A 1 155 ? 4.003 -9.096 -10.515 1.00 88.06 155 PRO A C 1
ATOM 1254 O O . PRO A 1 155 ? 4.189 -8.478 -11.558 1.00 88.06 155 PRO A O 1
ATOM 1257 N N . SER A 1 156 ? 2.773 -9.345 -10.054 1.00 90.56 156 SER A N 1
ATOM 1258 C CA . SER A 1 156 ? 1.543 -8.943 -10.752 1.00 90.56 156 SER A CA 1
ATOM 1259 C C . SER A 1 156 ? 0.527 -8.311 -9.804 1.00 90.56 156 SER A C 1
ATOM 1261 O O . SER A 1 156 ? 0.562 -8.526 -8.590 1.00 90.56 156 SER A O 1
ATOM 1263 N N . TRP A 1 157 ? -0.395 -7.519 -10.350 1.00 88.50 157 TRP A N 1
ATOM 1264 C CA . TRP A 1 157 ? -1.454 -6.906 -9.547 1.00 88.50 157 TRP A CA 1
ATOM 1265 C C . TRP A 1 157 ? -2.505 -7.939 -9.126 1.00 88.50 157 TRP A C 1
ATOM 1267 O O . TRP A 1 157 ? -3.073 -7.861 -8.041 1.00 88.50 157 TRP A O 1
ATOM 1277 N N . GLU A 1 158 ? -2.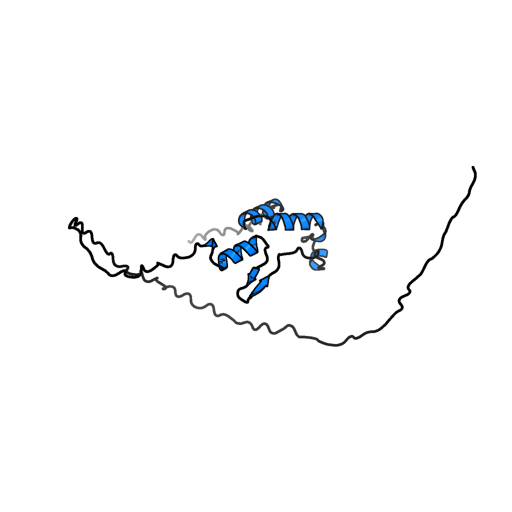722 -8.943 -9.965 1.00 94.00 158 GLU A N 1
ATOM 1278 C CA . GLU A 1 158 ? -3.626 -10.063 -9.751 1.00 94.00 158 GLU A CA 1
ATOM 1279 C C . GLU A 1 158 ? -3.181 -10.898 -8.545 1.00 94.00 158 GLU A C 1
ATOM 1281 O O . GLU A 1 158 ? -3.974 -11.130 -7.633 1.00 94.00 158 GLU A O 1
ATOM 1286 N N . THR A 1 159 ? -1.893 -11.257 -8.474 1.00 94.00 159 THR A N 1
ATOM 1287 C CA . THR A 1 159 ? -1.326 -11.981 -7.320 1.00 94.00 159 THR A CA 1
ATOM 1288 C C . THR A 1 159 ? -1.412 -11.167 -6.033 1.00 94.00 159 THR A C 1
ATOM 1290 O O . THR A 1 159 ? -1.700 -11.719 -4.978 1.00 94.00 159 THR A O 1
ATOM 1293 N N . ARG A 1 160 ? -1.244 -9.842 -6.114 1.00 94.81 160 ARG A N 1
ATOM 1294 C CA . ARG A 1 160 ? -1.384 -8.951 -4.953 1.00 94.81 160 ARG A CA 1
ATOM 1295 C C . ARG A 1 160 ? -2.806 -8.905 -4.422 1.00 94.81 160 ARG A C 1
ATOM 1297 O O . ARG A 1 160 ? -3.005 -8.956 -3.215 1.00 94.81 160 ARG A O 1
ATOM 1304 N N . LYS A 1 161 ? -3.804 -8.832 -5.307 1.00 94.75 161 LYS A N 1
ATOM 1305 C CA . LYS A 1 161 ? -5.213 -8.909 -4.898 1.00 94.75 161 LYS A CA 1
ATOM 1306 C C . LYS A 1 161 ? -5.504 -10.222 -4.184 1.00 94.75 161 LYS A C 1
ATOM 1308 O O . LYS A 1 161 ? -6.151 -10.198 -3.144 1.00 94.75 161 LYS A O 1
ATOM 1313 N N . LEU A 1 162 ? -5.005 -11.334 -4.725 1.00 95.50 162 LEU A N 1
ATOM 1314 C CA . LEU A 1 162 ? -5.177 -12.646 -4.110 1.00 95.50 162 LEU A CA 1
ATOM 1315 C C . LEU A 1 162 ? -4.527 -12.697 -2.723 1.00 95.50 162 LEU A C 1
ATOM 1317 O O . LEU A 1 162 ? -5.157 -13.149 -1.777 1.00 95.50 1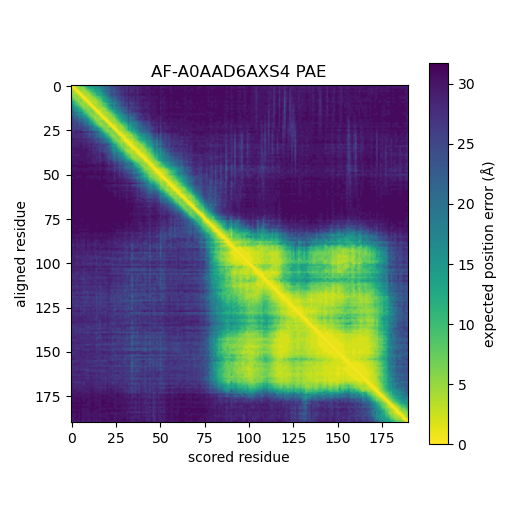62 LEU A O 1
ATOM 1321 N N . TYR A 1 163 ? -3.316 -12.160 -2.575 1.00 96.31 163 TYR A N 1
ATOM 1322 C CA . TYR A 1 163 ? -2.655 -12.058 -1.275 1.00 96.31 163 TYR A CA 1
ATOM 1323 C C . TYR A 1 163 ? -3.491 -11.284 -0.255 1.00 96.31 163 TYR A C 1
ATOM 1325 O O . TYR A 1 163 ? -3.746 -11.786 0.834 1.00 96.31 163 TYR A O 1
ATOM 1333 N N . ILE A 1 164 ? -4.014 -10.111 -0.621 1.00 94.81 164 ILE A N 1
ATOM 1334 C CA . ILE A 1 164 ? -4.895 -9.356 0.280 1.00 94.81 164 ILE A CA 1
ATOM 1335 C C . ILE A 1 164 ? -6.151 -10.161 0.634 1.00 94.81 164 ILE A C 1
ATOM 1337 O O . ILE A 1 164 ? -6.552 -10.158 1.791 1.00 94.81 164 ILE A O 1
ATOM 1341 N N . GLN A 1 165 ? -6.734 -10.900 -0.315 1.00 94.81 165 GLN A N 1
ATOM 1342 C CA . GLN A 1 165 ? -7.870 -11.787 -0.036 1.00 94.81 165 GLN A CA 1
ATOM 1343 C C . GLN A 1 165 ? -7.535 -12.892 0.974 1.00 94.81 165 GLN A C 1
ATOM 1345 O O . GLN A 1 165 ? -8.418 -13.286 1.725 1.00 94.81 165 GLN A O 1
ATOM 1350 N N . THR A 1 166 ? -6.289 -13.375 1.022 1.00 94.69 166 THR A N 1
ATOM 1351 C CA . THR A 1 166 ? -5.865 -14.366 2.029 1.00 94.69 166 THR A CA 1
ATOM 1352 C C . THR A 1 166 ? -5.673 -13.786 3.429 1.00 94.69 166 THR A C 1
ATOM 1354 O O . THR A 1 166 ? -5.693 -14.540 4.395 1.00 94.69 166 THR A O 1
ATOM 1357 N N . LEU A 1 167 ? -5.507 -12.465 3.550 1.00 93.31 167 LEU A N 1
ATOM 1358 C CA . LEU A 1 167 ? -5.328 -11.780 4.834 1.00 93.31 167 LEU A CA 1
ATOM 1359 C C . LEU A 1 167 ? -6.649 -11.334 5.472 1.00 93.31 167 LEU A C 1
ATOM 1361 O O . LEU A 1 167 ? -6.655 -10.906 6.623 1.00 93.31 167 LEU A O 1
ATOM 1365 N N . VAL A 1 168 ? -7.755 -11.377 4.727 1.00 91.88 168 VAL A N 1
ATOM 1366 C CA . VAL A 1 168 ? -9.052 -10.863 5.178 1.00 91.88 168 VAL A CA 1
ATOM 1367 C C . VAL A 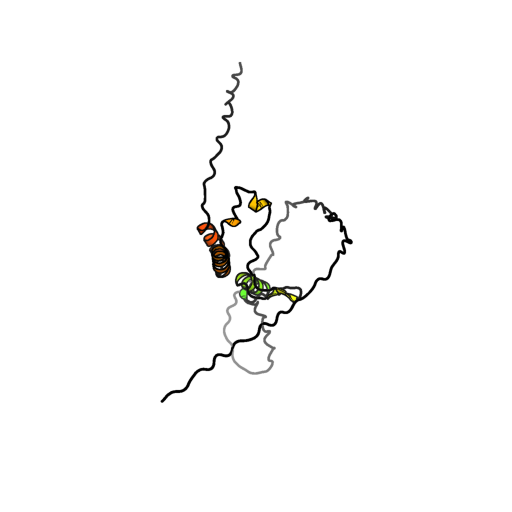1 168 ? -10.080 -11.977 5.278 1.00 91.88 168 VAL A C 1
ATOM 1369 O O . VAL A 1 168 ? -10.171 -12.856 4.423 1.00 91.88 168 VAL A O 1
ATOM 1372 N N . GLU A 1 169 ? -10.906 -11.912 6.316 1.00 90.31 169 GLU A N 1
ATOM 1373 C CA . GLU A 1 169 ? -12.056 -12.794 6.453 1.00 90.31 169 GLU A CA 1
ATOM 1374 C C . GLU A 1 169 ? -13.253 -12.221 5.683 1.00 90.31 169 GLU A C 1
ATOM 1376 O O . GLU A 1 169 ? -13.724 -11.111 5.945 1.00 90.31 169 GLU A O 1
ATOM 1381 N N . ASN A 1 170 ? -13.771 -12.990 4.725 1.00 88.25 170 ASN A N 1
ATOM 1382 C CA . ASN A 1 170 ? -14.955 -12.606 3.966 1.00 88.25 170 ASN A CA 1
ATOM 1383 C C . ASN A 1 170 ? -16.221 -13.039 4.711 1.00 88.25 170 ASN A C 1
ATOM 1385 O O . ASN A 1 170 ? -16.635 -14.195 4.632 1.00 88.25 170 ASN A O 1
ATOM 1389 N N . VAL A 1 171 ? -16.870 -12.096 5.394 1.00 86.62 171 VAL A N 1
ATOM 1390 C CA . VAL A 1 171 ? -18.151 -12.345 6.067 1.00 86.62 171 VAL A CA 1
ATOM 1391 C C . VAL A 1 171 ? -19.309 -12.075 5.094 1.00 86.62 171 VAL A C 1
ATOM 1393 O O . VAL A 1 171 ? -19.424 -10.958 4.579 1.00 86.62 171 VAL A O 1
ATOM 1396 N N . PRO A 1 172 ? -20.197 -13.052 4.823 1.00 85.31 172 PRO A N 1
ATOM 1397 C CA . PRO A 1 172 ? -21.336 -12.837 3.940 1.00 85.31 172 PRO A CA 1
ATOM 1398 C C . PRO A 1 172 ? -22.308 -11.815 4.540 1.00 85.31 172 PRO A C 1
ATOM 1400 O O . PRO A 1 172 ? -22.661 -11.866 5.721 1.00 85.31 172 PRO A O 1
ATOM 1403 N N . ILE A 1 173 ? -22.787 -10.889 3.706 1.00 84.19 173 ILE A N 1
ATOM 1404 C CA . ILE A 1 173 ? -23.751 -9.873 4.132 1.00 84.19 173 ILE A CA 1
ATOM 1405 C C . ILE A 1 173 ? -25.088 -10.561 4.427 1.00 84.19 173 ILE A C 1
ATOM 1407 O O . ILE A 1 173 ? -25.680 -11.203 3.559 1.00 84.19 173 ILE A O 1
ATOM 1411 N N . LYS A 1 174 ? -25.598 -10.395 5.653 1.00 81.19 174 LYS A N 1
ATOM 1412 C CA . LYS A 1 174 ? -26.939 -10.854 6.033 1.00 81.19 174 LYS A CA 1
ATOM 1413 C C . LYS A 1 174 ? -27.965 -10.081 5.197 1.00 81.19 174 LYS A C 1
ATOM 1415 O O . LYS A 1 174 ? -28.173 -8.889 5.425 1.00 81.19 174 LYS A O 1
ATOM 1420 N N . GLN A 1 175 ? -28.579 -10.739 4.213 1.00 75.50 175 GLN A N 1
ATOM 1421 C CA . GLN A 1 175 ? -29.612 -10.119 3.383 1.00 75.50 175 GLN A CA 1
ATOM 1422 C C . GLN A 1 175 ? -30.742 -9.601 4.281 1.00 75.50 175 GLN A C 1
ATOM 1424 O O . GLN A 1 175 ? -31.308 -10.346 5.090 1.00 75.50 175 GLN A O 1
ATOM 1429 N N . LYS A 1 176 ? -31.061 -8.307 4.170 1.00 72.94 176 LYS A N 1
ATOM 1430 C CA . LYS A 1 176 ? -32.259 -7.755 4.806 1.00 72.94 176 LYS A CA 1
ATOM 1431 C C . LYS A 1 176 ? -33.453 -8.383 4.099 1.00 72.94 176 LYS A C 1
ATOM 1433 O O . LYS A 1 176 ? -33.595 -8.210 2.894 1.00 72.94 176 LYS A O 1
ATOM 1438 N N . LYS A 1 177 ? -34.293 -9.110 4.841 1.00 71.12 177 LYS A N 1
ATOM 1439 C CA . LYS A 1 177 ? -35.584 -9.573 4.323 1.00 71.12 177 LYS A CA 1
ATOM 1440 C C . LYS A 1 177 ? -36.335 -8.348 3.812 1.00 71.12 177 LYS A C 1
ATOM 1442 O O . LYS A 1 177 ? -36.531 -7.398 4.576 1.00 71.12 177 LYS A O 1
ATOM 1447 N N . GLU A 1 178 ? -36.702 -8.360 2.538 1.00 72.56 178 GLU A N 1
ATOM 1448 C CA . GLU A 1 178 ? -37.598 -7.357 1.981 1.00 72.56 178 GLU A CA 1
ATOM 1449 C C . GLU A 1 178 ? -38.853 -7.323 2.855 1.00 72.56 178 GLU A C 1
ATOM 1451 O O . GLU A 1 178 ? -39.405 -8.362 3.231 1.00 72.56 178 GLU A O 1
ATOM 1456 N N . LYS A 1 179 ? -39.241 -6.120 3.288 1.00 65.56 179 LYS A N 1
ATOM 1457 C CA . LYS A 1 179 ? -40.469 -5.941 4.058 1.00 65.56 179 LYS A CA 1
ATOM 1458 C C . LYS A 1 179 ? -41.597 -6.433 3.164 1.00 65.56 179 LYS A C 1
ATOM 1460 O O . LYS A 1 179 ? -41.769 -5.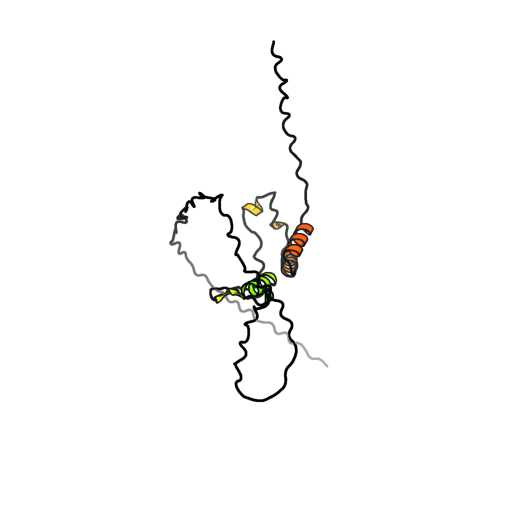891 2.081 1.00 65.56 179 LYS A O 1
ATOM 1465 N N . ASN A 1 180 ? -42.289 -7.471 3.623 1.00 62.66 180 ASN A N 1
ATOM 1466 C CA . ASN A 1 180 ? -43.405 -8.122 2.951 1.00 62.66 180 ASN A CA 1
ATOM 1467 C C . ASN A 1 180 ? -44.342 -7.050 2.368 1.00 62.66 180 ASN A C 1
ATOM 1469 O O . ASN A 1 180 ? -45.058 -6.386 3.120 1.00 62.66 180 ASN A O 1
ATOM 1473 N N . VAL A 1 181 ? -44.250 -6.807 1.058 1.00 66.19 181 VAL A N 1
ATOM 1474 C CA . VAL A 1 181 ? -45.139 -5.877 0.363 1.00 66.19 181 VAL A CA 1
ATOM 1475 C C . VAL A 1 181 ? -46.503 -6.561 0.354 1.00 66.19 181 VAL A C 1
ATOM 1477 O O . VAL A 1 181 ? -46.593 -7.679 -0.159 1.00 66.19 181 VAL A O 1
ATOM 1480 N N . PRO A 1 182 ? -47.554 -5.967 0.947 1.00 64.06 182 PRO A N 1
ATOM 1481 C CA . PRO A 1 182 ? -48.877 -6.567 0.915 1.00 64.06 182 PRO A CA 1
ATOM 1482 C C . PRO A 1 182 ? -49.286 -6.765 -0.543 1.00 64.06 182 PRO A C 1
ATOM 1484 O O . PRO A 1 182 ? -49.380 -5.802 -1.303 1.00 64.06 182 PRO A O 1
ATOM 1487 N N . ILE A 1 183 ? -49.496 -8.020 -0.936 1.00 66.94 183 ILE A N 1
ATOM 1488 C CA . ILE A 1 183 ? -50.043 -8.366 -2.244 1.00 66.94 183 ILE A CA 1
ATOM 1489 C C . ILE A 1 183 ? -51.477 -7.833 -2.254 1.00 66.94 183 ILE A C 1
ATOM 1491 O O . ILE A 1 183 ? -52.357 -8.404 -1.611 1.00 66.94 183 ILE A O 1
ATOM 1495 N N . ILE A 1 184 ? -51.700 -6.702 -2.922 1.00 69.94 184 ILE A N 1
ATOM 1496 C CA . ILE A 1 184 ? -53.040 -6.152 -3.134 1.00 69.94 184 ILE A CA 1
ATOM 1497 C C . ILE A 1 184 ? -53.729 -7.071 -4.154 1.00 69.94 184 ILE A C 1
ATOM 1499 O O . ILE A 1 184 ? -53.228 -7.190 -5.276 1.00 69.94 184 ILE A O 1
ATOM 1503 N N . PRO A 1 185 ? -54.829 -7.761 -3.802 1.00 69.25 185 PRO A N 1
ATOM 1504 C CA . PRO A 1 185 ? -55.536 -8.600 -4.760 1.00 69.25 185 PRO A CA 1
ATOM 1505 C C . PRO A 1 185 ? -56.179 -7.731 -5.855 1.00 69.25 185 PRO A C 1
ATOM 1507 O O . PRO A 1 185 ? -56.623 -6.614 -5.569 1.00 69.25 185 PRO A O 1
ATOM 1510 N N . PRO A 1 186 ? -56.244 -8.217 -7.108 1.00 65.06 186 PRO A N 1
ATOM 1511 C CA . PRO A 1 186 ? -56.840 -7.463 -8.201 1.00 65.06 186 PRO A CA 1
ATOM 1512 C C . PRO A 1 186 ? -58.335 -7.251 -7.944 1.00 65.06 186 PRO A C 1
ATOM 1514 O O . PRO A 1 186 ? -59.058 -8.186 -7.597 1.00 65.06 186 PRO A O 1
ATOM 1517 N N . ALA A 1 187 ? -58.789 -6.009 -8.119 1.00 62.78 187 ALA A N 1
ATOM 1518 C CA . ALA A 1 187 ? -60.188 -5.635 -7.984 1.00 62.78 187 ALA A CA 1
ATOM 1519 C C . ALA A 1 187 ? -61.040 -6.410 -8.999 1.00 62.78 187 ALA A C 1
ATOM 1521 O O . ALA A 1 187 ? -60.876 -6.263 -10.211 1.00 62.78 187 ALA A O 1
ATOM 1522 N N . THR A 1 188 ? -61.955 -7.238 -8.502 1.00 62.75 188 THR A N 1
ATOM 1523 C CA . THR A 1 188 ? -62.981 -7.886 -9.317 1.00 62.75 188 THR A CA 1
ATOM 1524 C C . THR A 1 188 ? -63.999 -6.832 -9.745 1.00 62.75 188 THR A C 1
ATOM 1526 O O . THR A 1 188 ? -64.788 -6.364 -8.924 1.00 62.75 188 THR A O 1
ATOM 1529 N N . GLY A 1 189 ? -63.929 -6.426 -11.013 1.00 68.25 189 GLY A N 1
ATOM 1530 C CA . GLY A 1 189 ? -64.930 -5.583 -11.664 1.00 68.25 189 GLY A CA 1
ATOM 1531 C C . GLY A 1 189 ? -66.237 -6.344 -11.897 1.00 68.25 189 GLY A C 1
ATOM 1532 O O . GLY A 1 189 ? -66.209 -7.540 -12.191 1.00 68.25 189 GLY A O 1
ATOM 1533 N N . ILE A 1 190 ? -67.347 -5.627 -11.707 1.00 58.88 190 ILE A N 1
ATOM 1534 C CA . ILE A 1 190 ? -68.743 -6.044 -11.922 1.00 58.88 190 ILE A CA 1
ATOM 1535 C C . ILE A 1 190 ? -69.078 -5.946 -13.411 1.00 58.88 190 ILE A C 1
ATOM 1537 O O . ILE A 1 190 ? -68.636 -4.948 -14.027 1.00 58.88 190 ILE A O 1
#

Mean predicted aligned error: 21.58 Å

pLDDT: mean 72.23, std 16.65, range [33.53, 96.31]